Protein AF-A0A3B8LGV5-F1 (afdb_monomer_lite)

Foldseek 3Di:
DDDDDDDDDDDDDDDDDDDDDDDDDDDDDDDDDPDDPPVVVVVVVVVVVVVVVVVVVVVVVVPPCPDPVPPPPDPLLVVLVVCVVVVVLVVSLVSLVVVCPDPPDDLLSNLVSLQSNLVSCCVVPNLVVSLVSLLVSCVSPVPDADDPPRDPVSNVSSVVSSCVVQPDPPPPPPPCPPPPPVPPPPPPPPPPLAAKDKDWDWDDDAAAQAKTKIKIFIPPDDPQKWKWKWKDWPPDDGTDIDTWDDDDRMTIDIHGDPGHNPDQDKTKMWMKMFIAHNVRHTSYIGADPVGTDIHTHDYCPPPPPPPVVVVVVVCVVVVVVVVVVVVPDDDDDDDDDDDDDDDDDDDDDDDDDDDDDDD

Secondary structure (DSSP, 8-state):
-----------------PPPP---PPPP------SSTTHHHHHHHHHHHHHHHHHHHHHHTTTS-------PPPHHHHHHHHHHHTT-HHHHHHHHHHHHT-TT--HHHHHHHHHHHHHHHHHHH-HHHHHHHHHHHHHH-TTPPPPTT--HHHHHHHHHHHHHHS-TTS-------S--TTSS-PPPP-----PPEEEEEE-S-B-TTSEEEEEEEEES--TT-EEEEEEEETT-SPPEEEEEEEETTEEEEEEE-SS-TT--S-EEEEEEEEEE-TT--EEEEES-SSS-EEEEEPP----TTSSHHHHHHHHHHHHHHHHHHHTS-PPPP-----------PPPP-----------

pLDDT: mean 73.29, std 21.29, range [32.28, 98.44]

Structure (mmCIF, N/CA/C/O backbone):
data_AF-A0A3B8LGV5-F1
#
_entry.id   AF-A0A3B8LGV5-F1
#
loop_
_atom_site.group_PDB
_atom_site.id
_atom_site.type_symbol
_atom_site.label_atom_id
_atom_site.label_alt_id
_atom_site.label_comp_id
_atom_site.label_asym_id
_atom_site.label_entity_id
_atom_site.label_seq_id
_atom_site.pdbx_PDB_ins_code
_atom_site.Cartn_x
_atom_site.Cartn_y
_atom_site.Cartn_z
_atom_site.occupancy
_atom_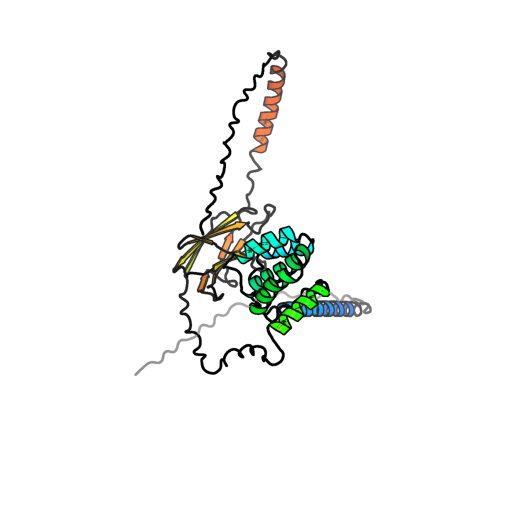site.B_iso_or_equiv
_atom_site.auth_seq_id
_atom_site.auth_comp_id
_atom_site.auth_asym_id
_atom_site.auth_atom_id
_atom_site.pdbx_PDB_model_num
ATOM 1 N N . MET A 1 1 ? -19.356 -58.094 57.962 1.00 39.78 1 MET A N 1
ATOM 2 C CA . MET A 1 1 ? -18.813 -56.738 58.209 1.00 39.78 1 MET A CA 1
ATOM 3 C C . MET A 1 1 ? -19.212 -55.892 57.003 1.00 39.78 1 MET A C 1
ATOM 5 O O . MET A 1 1 ? -18.680 -56.146 55.939 1.00 39.78 1 MET A O 1
ATOM 9 N N . GLY A 1 2 ? -20.369 -55.218 57.007 1.00 40.00 2 GLY A N 1
ATOM 10 C CA . GLY A 1 2 ? -20.599 -53.863 57.555 1.00 40.00 2 GLY A CA 1
ATOM 11 C C . GLY A 1 2 ? -20.331 -52.840 56.430 1.00 40.00 2 GLY A C 1
ATOM 12 O O . GLY A 1 2 ? -19.255 -52.891 55.861 1.00 40.00 2 GLY A O 1
ATOM 13 N N . HIS A 1 3 ? -21.203 -51.938 55.977 1.00 35.56 3 HIS A N 1
ATOM 14 C CA . HIS A 1 3 ? -22.395 -51.312 56.541 1.00 35.56 3 HIS A CA 1
ATOM 15 C C . HIS A 1 3 ? -23.288 -50.781 55.400 1.00 35.56 3 HIS A C 1
ATOM 17 O O . HIS A 1 3 ? -22.794 -50.150 54.467 1.00 35.56 3 HIS A O 1
ATOM 23 N N . ASP A 1 4 ? -24.599 -50.975 55.539 1.00 43.50 4 ASP A N 1
ATOM 24 C CA . ASP A 1 4 ? -25.654 -50.261 54.816 1.00 43.50 4 ASP A CA 1
ATOM 25 C C . ASP A 1 4 ? -25.731 -48.786 55.250 1.00 43.50 4 ASP A C 1
ATOM 27 O O . ASP A 1 4 ? -25.704 -48.477 56.443 1.00 43.50 4 ASP A O 1
ATOM 31 N N . GLY A 1 5 ? -25.906 -47.881 54.282 1.00 44.31 5 GLY A N 1
ATOM 32 C CA . GLY A 1 5 ? -26.062 -46.436 54.487 1.00 44.31 5 GLY A CA 1
ATOM 33 C C . GLY A 1 5 ? -27.262 -45.877 53.724 1.00 44.31 5 GLY A C 1
ATOM 34 O O . GLY A 1 5 ? -27.121 -45.212 52.704 1.00 44.31 5 GLY A O 1
ATOM 35 N N . ARG A 1 6 ? -28.458 -46.183 54.228 1.00 43.12 6 ARG A N 1
ATOM 36 C CA . ARG A 1 6 ? -29.780 -45.771 53.734 1.00 43.12 6 ARG A CA 1
ATOM 37 C C . ARG A 1 6 ? -30.136 -44.386 54.298 1.00 43.12 6 ARG A C 1
ATOM 39 O O . ARG A 1 6 ? -30.381 -44.280 55.497 1.00 43.12 6 ARG A O 1
ATOM 46 N N . THR A 1 7 ? -30.240 -43.340 53.474 1.00 55.12 7 THR A N 1
ATOM 47 C CA . THR A 1 7 ? -30.806 -42.041 53.895 1.00 55.12 7 THR A CA 1
ATOM 48 C C . THR A 1 7 ? -32.186 -41.800 53.283 1.00 55.12 7 THR A C 1
ATOM 50 O O . THR A 1 7 ? -32.451 -42.030 52.105 1.00 55.12 7 THR A O 1
ATOM 53 N N . LYS A 1 8 ? -33.104 -41.421 54.175 1.00 45.78 8 LYS A N 1
ATOM 54 C CA . LYS A 1 8 ? -34.542 -41.244 53.980 1.00 45.78 8 LYS A CA 1
ATOM 55 C C . LYS A 1 8 ? -34.870 -39.834 53.467 1.00 45.78 8 LYS A C 1
ATOM 57 O O . LYS A 1 8 ? -34.231 -38.869 53.859 1.00 45.78 8 LYS A O 1
ATOM 62 N N . LYS A 1 9 ? -35.939 -39.785 52.664 1.00 45.66 9 LYS A N 1
ATOM 63 C CA . LYS A 1 9 ? -37.057 -38.817 52.615 1.00 45.66 9 LYS A CA 1
ATOM 64 C C . LYS A 1 9 ? -36.822 -37.391 53.143 1.00 45.66 9 LYS A C 1
ATOM 66 O O . LYS A 1 9 ? -36.638 -37.211 54.337 1.00 45.66 9 LYS A O 1
ATOM 71 N N . SER A 1 10 ? -37.122 -36.414 52.284 1.00 44.72 10 SER A N 1
ATOM 72 C CA . SER A 1 10 ? -37.932 -35.238 52.636 1.00 44.72 10 SER A CA 1
ATOM 73 C C . SER A 1 10 ? -38.660 -34.735 51.389 1.00 44.72 10 SER A C 1
ATOM 75 O O . SER A 1 10 ? -38.071 -34.102 50.519 1.00 44.72 10 SER A O 1
ATOM 77 N N . ALA A 1 11 ? -39.946 -35.073 51.292 1.00 44.19 11 ALA A N 1
ATOM 78 C CA . ALA A 1 11 ? -40.886 -34.450 50.372 1.00 44.19 11 ALA A CA 1
ATOM 79 C C . ALA A 1 11 ? -41.468 -33.223 51.085 1.00 44.19 11 ALA A C 1
ATOM 81 O O . ALA A 1 11 ? -42.165 -33.370 52.087 1.00 44.19 11 ALA A O 1
ATOM 82 N N . MET A 1 12 ? -41.150 -32.024 50.598 1.00 46.59 12 MET A N 1
ATOM 83 C CA . MET A 1 12 ? -41.806 -30.791 51.027 1.00 46.59 12 MET A CA 1
ATOM 84 C C . MET A 1 12 ? -42.988 -30.508 50.102 1.00 46.59 12 MET A C 1
ATOM 86 O O . MET A 1 12 ? -42.826 -30.265 48.908 1.00 46.59 12 MET A O 1
ATOM 90 N N . LEU A 1 13 ? -44.176 -30.573 50.697 1.00 47.28 13 LEU A N 1
ATOM 91 C CA . LEU A 1 13 ? -45.427 -30.029 50.184 1.00 47.28 13 LEU A CA 1
ATOM 92 C C . LEU A 1 13 ? -45.349 -28.496 50.185 1.00 47.28 13 LEU A C 1
ATOM 94 O O . LEU A 1 13 ? -44.905 -27.900 51.164 1.00 47.28 13 LEU A O 1
ATOM 98 N N . ALA A 1 14 ? -45.822 -27.869 49.109 1.00 45.25 14 ALA A N 1
ATOM 99 C CA . ALA A 1 14 ? -46.067 -26.432 49.030 1.00 45.25 14 ALA A CA 1
ATOM 100 C C . ALA A 1 14 ? -47.427 -26.172 48.341 1.00 45.25 14 ALA A C 1
ATOM 102 O O . ALA A 1 14 ? -47.905 -27.029 47.595 1.00 45.25 14 ALA A O 1
ATOM 103 N N . PRO A 1 15 ? -48.087 -25.043 48.654 1.00 48.44 15 PRO A N 1
ATOM 104 C CA . PRO A 1 15 ? -49.537 -24.974 48.816 1.00 48.44 15 PRO A CA 1
ATOM 105 C C . PRO A 1 15 ? -50.322 -24.697 47.529 1.00 48.44 15 PRO A C 1
ATOM 107 O O . PRO A 1 15 ? -49.873 -24.002 46.620 1.00 48.44 15 PRO A O 1
ATOM 110 N N . CYS A 1 16 ? -51.549 -25.217 47.515 1.00 39.28 16 CYS A N 1
ATOM 111 C CA . CYS A 1 16 ? -52.566 -24.977 46.500 1.00 39.28 16 CYS A CA 1
ATOM 112 C C . CYS A 1 16 ? -53.026 -23.510 46.530 1.00 39.28 16 CYS A C 1
ATOM 114 O O . CYS A 1 16 ? -53.599 -23.050 47.516 1.00 39.28 16 CYS A O 1
ATOM 116 N N . LEU A 1 17 ? -52.798 -22.788 45.432 1.00 45.22 17 LEU A N 1
ATOM 117 C CA . LEU A 1 17 ? -53.376 -21.472 45.170 1.00 45.22 17 LEU A CA 1
ATOM 118 C C . LEU A 1 17 ? -54.798 -21.649 44.619 1.00 45.22 17 LEU A C 1
ATOM 120 O O . LEU A 1 17 ? -54.995 -22.068 43.479 1.00 45.22 17 LEU A O 1
ATOM 124 N N . VAL A 1 18 ? -55.783 -21.331 45.457 1.00 49.50 18 VAL A N 1
ATOM 125 C CA . VAL A 1 18 ? -57.199 -21.214 45.094 1.00 49.50 18 VAL A CA 1
ATOM 126 C C . VAL A 1 18 ? -57.366 -19.987 44.195 1.00 49.50 18 VAL A C 1
ATOM 128 O O . VAL A 1 18 ? -57.053 -18.867 44.592 1.00 49.50 18 VAL A O 1
ATOM 131 N N . THR A 1 19 ? -57.840 -20.200 42.969 1.00 53.81 19 THR A N 1
ATOM 132 C CA . THR A 1 19 ? -58.199 -19.142 42.016 1.00 53.81 19 THR A CA 1
ATOM 133 C C . THR A 1 19 ? -59.714 -18.903 42.059 1.00 53.81 19 THR A C 1
ATOM 135 O O . THR A 1 19 ? -60.471 -19.874 42.109 1.00 53.81 19 THR A O 1
ATOM 138 N N . PRO A 1 20 ? -60.185 -17.642 42.062 1.00 55.38 20 PRO A N 1
ATOM 139 C CA . PRO A 1 20 ? -61.613 -17.335 42.101 1.00 55.38 20 PRO A CA 1
ATOM 140 C C . PRO A 1 20 ? -62.310 -17.608 40.752 1.00 55.38 20 PRO A C 1
ATOM 142 O O . PRO A 1 20 ? -61.663 -17.591 39.700 1.00 55.38 20 PRO A O 1
ATOM 145 N N . PRO A 1 21 ? -63.635 -17.848 40.765 1.00 48.09 21 PRO A N 1
ATOM 146 C CA . PRO A 1 21 ? -64.399 -18.215 39.580 1.00 48.09 21 PRO A CA 1
ATOM 147 C C . PRO A 1 21 ? -64.555 -17.040 38.607 1.00 48.09 21 PRO A C 1
ATOM 149 O O . PRO A 1 21 ? -64.943 -15.933 38.972 1.00 48.09 21 PRO A O 1
ATOM 152 N N . ILE A 1 22 ? -64.281 -17.320 37.334 1.00 54.78 22 ILE A N 1
ATOM 153 C CA . ILE A 1 22 ? -64.440 -16.398 36.208 1.00 54.78 22 ILE A CA 1
ATOM 154 C C . ILE A 1 22 ? -65.926 -16.337 35.827 1.00 54.78 22 ILE A C 1
ATOM 156 O O . ILE A 1 22 ? -66.487 -17.316 35.330 1.00 54.78 22 ILE A O 1
ATOM 160 N N . GLN A 1 23 ? -66.559 -15.180 36.035 1.00 49.72 23 GLN A N 1
ATOM 161 C CA . GLN A 1 23 ? -67.892 -14.871 35.509 1.00 49.72 23 GLN A CA 1
ATOM 162 C C . GLN A 1 23 ? -67.854 -14.808 33.974 1.00 49.72 23 GLN A C 1
ATOM 164 O O . GLN A 1 23 ? -67.126 -14.009 33.385 1.00 49.72 23 GLN A O 1
ATOM 169 N N . ARG A 1 24 ? -68.653 -15.658 33.318 1.00 44.44 24 ARG A N 1
ATOM 170 C CA . ARG A 1 24 ? -68.881 -15.628 31.866 1.00 44.44 24 ARG A CA 1
ATOM 171 C C . ARG A 1 24 ? -70.009 -14.644 31.553 1.00 44.44 24 ARG A C 1
ATOM 173 O O . ARG A 1 24 ? -71.154 -14.895 31.914 1.00 44.44 24 ARG A O 1
ATOM 180 N N . GLY A 1 25 ? -69.677 -13.545 30.879 1.00 59.84 25 GLY A N 1
ATOM 181 C CA . GLY A 1 25 ? -70.656 -12.649 30.258 1.00 59.84 25 GLY A CA 1
ATOM 182 C C . GLY A 1 25 ? -71.250 -13.235 28.963 1.00 59.84 25 GLY A C 1
ATOM 183 O O . GLY A 1 25 ? -70.672 -14.165 28.392 1.00 59.84 25 GLY A O 1
ATOM 184 N N . PRO A 1 26 ? -72.404 -12.718 28.503 1.00 58.84 26 PRO A N 1
ATOM 185 C CA . PRO A 1 26 ? -73.151 -13.259 27.368 1.00 58.84 26 PRO A CA 1
ATOM 186 C C . PRO A 1 26 ? -72.455 -13.014 26.013 1.00 58.84 26 PRO A C 1
ATOM 188 O O . PRO A 1 26 ? -71.644 -12.094 25.878 1.00 58.84 26 PRO A O 1
ATOM 191 N N . PRO A 1 27 ? -72.762 -13.833 24.989 1.00 48.34 27 PRO A N 1
ATOM 192 C CA . PRO A 1 27 ? -72.047 -13.826 23.719 1.00 48.34 27 PRO A CA 1
ATOM 193 C C . PRO A 1 27 ? -72.414 -12.614 22.852 1.00 48.34 27 PRO A C 1
ATOM 195 O O . PRO A 1 27 ? -73.545 -12.478 22.386 1.00 48.34 27 PRO A O 1
ATOM 198 N N . HIS A 1 28 ? -71.425 -11.773 22.550 1.00 46.38 28 HIS A N 1
ATOM 199 C CA . HIS A 1 28 ? -71.528 -10.796 21.471 1.00 46.38 28 HIS A CA 1
ATOM 200 C C . HIS A 1 28 ? -71.340 -11.486 20.112 1.00 46.38 28 HIS A C 1
ATOM 202 O O . HIS A 1 28 ? -70.277 -12.030 19.810 1.00 46.38 28 HIS A O 1
ATOM 208 N N . LYS A 1 29 ? -72.378 -11.432 19.267 1.00 45.84 29 LYS A N 1
ATOM 209 C CA . LYS A 1 29 ? -72.290 -11.741 17.833 1.00 45.84 29 LYS A CA 1
ATOM 210 C C . LYS A 1 29 ? -71.397 -10.700 17.154 1.00 45.84 29 LYS A C 1
ATOM 212 O O . LYS A 1 29 ? -71.821 -9.567 16.943 1.00 45.84 29 LYS A O 1
ATOM 217 N N . VAL A 1 30 ? -70.180 -11.095 16.789 1.00 49.12 30 VAL A N 1
ATOM 218 C CA . VAL A 1 30 ? -69.295 -10.303 15.926 1.00 49.12 30 VAL A CA 1
ATOM 219 C C . VAL A 1 30 ? -69.464 -10.797 14.492 1.00 49.12 30 VAL A C 1
ATOM 221 O O . VAL A 1 30 ? -69.096 -11.920 14.156 1.00 49.12 30 VAL A O 1
ATOM 224 N N . ASN A 1 31 ? -70.057 -9.951 13.655 1.00 49.44 31 ASN A N 1
ATOM 225 C CA . ASN A 1 31 ? -70.171 -10.157 12.217 1.00 49.44 31 ASN A CA 1
ATOM 226 C C . ASN A 1 31 ? -68.830 -9.772 11.567 1.00 49.44 31 ASN A C 1
ATOM 228 O O . ASN A 1 31 ? -68.505 -8.589 11.477 1.00 49.44 31 ASN A O 1
ATOM 232 N N . ILE A 1 32 ? -68.018 -10.761 11.184 1.00 47.78 32 ILE A N 1
ATOM 233 C CA . ILE A 1 32 ? -66.697 -10.542 10.577 1.00 47.78 32 ILE A CA 1
ATOM 234 C C . ILE A 1 32 ? -66.832 -10.657 9.058 1.00 47.78 32 ILE A C 1
ATOM 236 O O . ILE A 1 32 ? -66.951 -11.753 8.511 1.00 47.78 32 ILE A O 1
ATOM 240 N N . GLN A 1 33 ? -66.774 -9.515 8.369 1.00 47.22 33 GLN A N 1
ATOM 241 C CA . GLN A 1 33 ? -66.571 -9.475 6.924 1.00 47.22 33 GLN A CA 1
ATOM 242 C C . GLN A 1 33 ? -65.156 -9.960 6.584 1.00 47.22 33 GLN A C 1
ATOM 244 O O . GLN A 1 33 ? -64.149 -9.327 6.893 1.00 47.22 33 GLN A O 1
ATOM 249 N N . HIS A 1 34 ? -65.096 -11.120 5.941 1.00 46.84 34 HIS A N 1
ATOM 250 C CA . HIS A 1 34 ? -63.881 -11.872 5.658 1.00 46.84 34 HIS A CA 1
ATOM 251 C C . HIS A 1 34 ? -63.500 -11.720 4.175 1.00 46.84 34 HIS A C 1
ATOM 253 O O . HIS A 1 34 ? -63.622 -12.678 3.416 1.00 46.84 34 HIS A O 1
ATOM 259 N N . LYS A 1 35 ? -63.093 -10.527 3.709 1.00 47.22 35 LYS A N 1
ATOM 260 C CA . LYS A 1 35 ? -62.635 -10.374 2.305 1.00 47.22 35 LYS A CA 1
ATOM 261 C C . LYS A 1 35 ? -61.303 -9.649 2.072 1.00 47.22 35 LYS A C 1
ATOM 263 O O . LYS A 1 35 ? -60.667 -9.938 1.063 1.00 47.22 35 LYS A O 1
ATOM 268 N N . ASP A 1 36 ? -60.761 -8.902 3.035 1.00 48.97 36 ASP A N 1
ATOM 269 C CA . ASP A 1 36 ? -59.578 -8.063 2.741 1.00 48.97 36 ASP A CA 1
ATOM 270 C C . ASP A 1 36 ? -58.235 -8.576 3.296 1.00 48.97 36 ASP A C 1
ATOM 272 O O . ASP A 1 36 ? -57.175 -8.013 3.018 1.00 48.97 36 ASP A O 1
ATOM 276 N N . LEU A 1 37 ? -58.217 -9.694 4.033 1.00 48.62 37 LEU A N 1
ATOM 277 C CA . LEU A 1 37 ? -57.009 -10.135 4.752 1.00 48.62 37 LEU A CA 1
ATOM 278 C C . LEU A 1 37 ? -56.024 -11.003 3.939 1.00 48.62 37 LEU A C 1
ATOM 280 O O . LEU A 1 37 ? -54.917 -11.282 4.407 1.00 48.62 37 LEU A O 1
ATOM 284 N N . LEU A 1 38 ? -56.393 -11.441 2.731 1.00 49.50 38 LEU A N 1
ATOM 285 C CA . LEU A 1 38 ? -55.554 -12.337 1.916 1.00 49.50 38 LEU A CA 1
ATOM 286 C C . LEU A 1 38 ? -54.664 -11.601 0.900 1.00 49.50 38 LEU A C 1
ATOM 288 O O . LEU A 1 38 ? -53.623 -12.133 0.515 1.00 49.50 38 LEU A O 1
ATOM 292 N N . HIS A 1 39 ? -54.977 -10.351 0.547 1.00 48.56 39 HIS A N 1
ATOM 293 C CA . HIS A 1 39 ? -54.168 -9.576 -0.405 1.00 48.56 39 HIS A CA 1
ATOM 294 C C . HIS A 1 39 ? -52.939 -8.904 0.239 1.00 48.56 39 HIS A C 1
ATOM 296 O O . HIS A 1 39 ? -51.901 -8.764 -0.408 1.00 48.56 39 HIS A O 1
ATOM 302 N N . GLY A 1 40 ? -52.981 -8.575 1.536 1.00 44.94 40 GLY A N 1
ATOM 303 C CA . GLY A 1 40 ? -51.845 -7.948 2.232 1.00 44.94 40 GLY A CA 1
ATOM 304 C C . GLY A 1 40 ? -50.658 -8.887 2.496 1.00 44.94 40 GLY A C 1
ATOM 305 O O . GLY A 1 40 ? -49.503 -8.454 2.523 1.00 44.94 40 GLY A O 1
ATOM 306 N N . ARG A 1 41 ? -50.909 -10.196 2.646 1.00 48.03 41 ARG A N 1
ATOM 307 C CA . ARG A 1 41 ? -49.857 -11.180 2.965 1.00 48.03 41 ARG A CA 1
ATOM 308 C C . ARG A 1 41 ? -48.994 -11.566 1.760 1.00 48.03 41 ARG A C 1
ATOM 310 O O . ARG A 1 41 ? -47.814 -11.862 1.938 1.00 48.03 41 ARG A O 1
ATOM 317 N N . PHE A 1 42 ? -49.523 -11.471 0.540 1.00 48.12 42 PHE A N 1
ATOM 318 C CA . PHE A 1 42 ? -48.754 -11.757 -0.678 1.00 48.12 42 PHE A CA 1
ATOM 319 C C . PHE A 1 42 ? -47.744 -10.651 -1.037 1.00 48.12 42 PHE A C 1
ATOM 321 O O . PHE A 1 42 ? -46.674 -10.937 -1.580 1.00 48.12 42 PHE A O 1
ATOM 328 N N . VAL A 1 43 ? -48.018 -9.393 -0.671 1.00 53.53 43 VAL A N 1
ATOM 329 C CA . VAL A 1 43 ? -47.116 -8.256 -0.946 1.00 53.53 43 VAL A CA 1
ATOM 330 C C . VAL A 1 43 ? -45.919 -8.221 0.022 1.00 53.53 43 VAL A C 1
ATOM 332 O O . VAL A 1 43 ? -44.798 -7.895 -0.383 1.00 53.53 43 VAL A O 1
ATOM 335 N N . MET A 1 44 ? -46.093 -8.648 1.280 1.00 50.62 44 MET A N 1
ATOM 336 C CA . MET A 1 44 ? -44.981 -8.733 2.246 1.00 50.62 44 MET A CA 1
ATOM 337 C C . MET A 1 44 ? -43.979 -9.861 1.949 1.00 50.62 44 MET A C 1
ATOM 339 O O . MET A 1 44 ? -42.797 -9.744 2.286 1.00 50.62 44 MET A O 1
ATOM 343 N N . MET A 1 45 ? -44.407 -10.945 1.294 1.00 51.22 45 MET A N 1
ATOM 344 C CA . MET A 1 45 ? -43.518 -12.079 1.015 1.00 51.22 45 MET A CA 1
ATOM 345 C C . MET A 1 45 ? -42.583 -11.804 -0.178 1.00 51.22 45 MET A C 1
ATOM 347 O O . MET A 1 45 ? -41.403 -12.156 -0.137 1.00 51.22 45 MET A O 1
ATOM 351 N N . ARG A 1 46 ? -43.061 -11.074 -1.199 1.00 51.66 46 ARG A N 1
ATOM 352 C CA . ARG A 1 46 ? -42.254 -10.681 -2.373 1.00 51.66 46 ARG A CA 1
ATOM 353 C C . ARG A 1 46 ? -41.160 -9.656 -2.049 1.00 51.66 46 ARG A C 1
ATOM 355 O O . ARG A 1 46 ? -40.068 -9.728 -2.608 1.00 51.66 46 ARG A O 1
ATOM 362 N N . THR A 1 47 ? -41.401 -8.750 -1.102 1.00 55.41 47 THR A N 1
ATOM 363 C CA . THR A 1 47 ? -40.397 -7.753 -0.682 1.00 55.41 47 THR A CA 1
ATOM 364 C C . THR A 1 47 ? -39.300 -8.344 0.211 1.00 55.41 47 THR A C 1
ATOM 366 O O . THR A 1 47 ? -38.153 -7.894 0.148 1.00 55.41 47 THR A O 1
ATOM 369 N N . SER A 1 48 ? -39.597 -9.394 0.985 1.00 57.75 48 SER A N 1
ATOM 370 C CA . SER A 1 48 ? -38.590 -10.093 1.802 1.00 57.75 48 SER A CA 1
ATOM 371 C C . SER A 1 48 ? -37.637 -10.958 0.969 1.00 57.75 48 SER A C 1
ATOM 373 O O . SER A 1 48 ? -36.439 -10.990 1.252 1.00 57.75 48 SER A O 1
ATOM 375 N N . LEU A 1 49 ? -38.128 -11.590 -0.102 1.00 57.72 49 LEU A N 1
ATOM 376 C CA . LEU A 1 49 ? -37.302 -12.407 -1.000 1.00 57.72 49 LEU A CA 1
ATOM 377 C C . LEU A 1 49 ? -36.340 -11.551 -1.846 1.00 57.72 49 LEU A C 1
ATOM 379 O O . LEU A 1 49 ? -35.164 -11.890 -1.975 1.00 57.72 49 LEU A O 1
ATOM 383 N N . ALA A 1 50 ? -36.787 -10.377 -2.312 1.00 57.94 50 ALA A N 1
ATOM 384 C CA . ALA A 1 50 ? -35.923 -9.417 -3.007 1.00 57.94 50 ALA A CA 1
ATOM 385 C C . ALA A 1 50 ? -34.785 -8.879 -2.110 1.00 57.94 50 ALA A C 1
ATOM 387 O O . ALA A 1 50 ? -33.655 -8.704 -2.569 1.00 57.94 50 ALA A O 1
ATOM 388 N N . ARG A 1 51 ? -35.044 -8.676 -0.808 1.00 57.22 51 ARG A N 1
ATOM 389 C CA . ARG A 1 51 ? -34.020 -8.243 0.162 1.00 57.22 51 ARG A CA 1
ATOM 390 C C . ARG A 1 51 ? -33.006 -9.344 0.495 1.00 57.22 51 ARG A C 1
ATOM 392 O O . ARG A 1 51 ? -31.828 -9.040 0.666 1.00 57.22 51 ARG A O 1
ATOM 399 N N . LEU A 1 52 ? -33.425 -10.611 0.524 1.00 59.28 52 LEU A N 1
ATOM 400 C CA . LEU A 1 52 ? -32.524 -11.754 0.725 1.00 59.28 52 LEU A CA 1
ATOM 401 C C . LEU A 1 52 ? -31.581 -11.974 -0.472 1.00 59.28 52 LEU A C 1
ATOM 403 O O . LEU A 1 52 ? -30.391 -12.217 -0.265 1.00 59.28 52 LEU A O 1
ATOM 407 N N . CYS A 1 53 ? -32.060 -11.785 -1.708 1.00 56.06 53 CYS A N 1
ATOM 408 C CA . CYS A 1 53 ? -31.207 -11.842 -2.902 1.00 56.06 53 CYS A CA 1
ATOM 409 C C . CYS A 1 53 ? -30.195 -10.682 -2.981 1.00 56.06 53 CYS A C 1
ATOM 411 O O . CYS A 1 53 ? -29.039 -10.922 -3.337 1.00 56.06 53 CYS A O 1
ATOM 413 N N . LEU A 1 54 ? -30.565 -9.453 -2.587 1.00 54.25 54 LEU A N 1
ATOM 414 C CA . LEU A 1 54 ? -29.607 -8.335 -2.537 1.00 54.25 54 LEU A CA 1
ATOM 415 C C . LEU A 1 54 ? -28.524 -8.521 -1.458 1.00 54.25 54 LEU A C 1
ATOM 417 O O . LEU A 1 54 ? -27.375 -8.133 -1.673 1.00 54.25 54 LEU A O 1
ATOM 421 N N . CYS A 1 55 ? -28.843 -9.151 -0.323 1.00 56.47 55 CYS A N 1
ATOM 422 C CA . CYS A 1 55 ? -27.836 -9.468 0.696 1.00 56.47 55 CYS A CA 1
ATOM 423 C C . CYS A 1 55 ? -26.899 -10.615 0.274 1.00 56.47 55 CYS A C 1
ATOM 425 O O . CYS A 1 55 ? -25.709 -10.566 0.590 1.00 56.47 55 CYS A O 1
ATOM 427 N N . GLY A 1 56 ? -27.393 -11.607 -0.476 1.00 53.72 56 GLY A N 1
ATOM 428 C CA . GLY A 1 56 ? -26.580 -12.725 -0.974 1.00 53.72 56 GLY A CA 1
ATOM 429 C C . GLY A 1 56 ? -25.489 -12.296 -1.965 1.00 53.72 56 GLY A C 1
ATOM 430 O O . GLY A 1 56 ? -24.338 -12.718 -1.841 1.00 53.72 56 GLY A O 1
ATOM 431 N N . LEU A 1 57 ? -25.812 -11.385 -2.890 1.00 54.00 57 LEU A N 1
ATOM 432 C CA . LEU A 1 57 ? -24.846 -10.834 -3.855 1.00 54.00 57 LEU A CA 1
ATOM 433 C C . LEU A 1 57 ? -23.784 -9.935 -3.193 1.00 54.00 57 LEU A C 1
ATOM 435 O O . LEU A 1 57 ? -22.638 -9.897 -3.643 1.00 54.00 57 LEU A O 1
ATOM 439 N N . GLY A 1 58 ? -24.117 -9.273 -2.079 1.00 54.28 58 GLY A N 1
ATOM 440 C CA . GLY A 1 58 ? -23.160 -8.487 -1.293 1.00 54.28 58 GLY A CA 1
ATOM 441 C C . GLY A 1 58 ? -22.124 -9.336 -0.544 1.00 54.28 58 GLY A C 1
ATOM 442 O O . GLY A 1 58 ? -20.985 -8.905 -0.375 1.00 54.28 58 GLY A O 1
ATOM 443 N N . CYS A 1 59 ? -22.476 -10.558 -0.131 1.00 52.97 59 CYS A N 1
ATOM 444 C CA . CYS A 1 59 ? -21.560 -11.436 0.603 1.00 52.97 59 CYS A CA 1
ATOM 445 C C . CYS A 1 59 ? -20.570 -12.189 -0.300 1.00 52.97 59 CYS A C 1
ATOM 447 O O . CYS A 1 59 ? -19.467 -12.495 0.154 1.00 52.97 59 CYS A O 1
ATOM 449 N N . LEU A 1 60 ? -20.899 -12.437 -1.575 1.00 49.19 60 LEU A N 1
ATOM 450 C CA . LEU A 1 60 ? -19.979 -13.122 -2.494 1.00 49.19 60 LEU A CA 1
ATOM 451 C C . LEU A 1 60 ? -18.776 -12.253 -2.917 1.00 49.19 60 LEU A C 1
ATOM 453 O O . LEU A 1 60 ? -17.706 -12.788 -3.205 1.00 49.19 60 LEU A O 1
ATOM 457 N N . SER A 1 61 ? -18.898 -10.921 -2.892 1.00 54.38 61 SER A N 1
ATOM 458 C CA . SER A 1 61 ? -17.785 -10.011 -3.225 1.00 54.38 61 SER A CA 1
ATOM 459 C C . SER A 1 61 ? -16.700 -9.939 -2.136 1.00 54.38 61 SER A C 1
ATOM 461 O O . SER A 1 61 ? -15.551 -9.597 -2.424 1.00 54.38 61 SER A O 1
ATOM 463 N N . LEU A 1 62 ? -17.025 -10.332 -0.898 1.00 53.72 62 LEU A N 1
ATOM 464 C CA . LEU A 1 62 ? -16.095 -10.334 0.238 1.00 53.72 62 LEU A CA 1
ATOM 465 C C . LEU A 1 62 ? -15.144 -11.541 0.256 1.00 53.72 62 LEU A C 1
ATOM 467 O O . LEU A 1 62 ? -14.076 -11.452 0.858 1.00 53.72 62 LEU A O 1
ATOM 471 N N . PHE A 1 63 ? -15.482 -12.642 -0.421 1.00 49.91 63 PHE A N 1
ATOM 472 C CA . PHE A 1 63 ? -14.667 -13.866 -0.405 1.00 49.91 63 PHE A CA 1
ATOM 473 C C . PHE A 1 63 ? -13.662 -13.986 -1.561 1.00 49.91 63 PHE A C 1
ATOM 475 O O . PHE A 1 63 ? -12.755 -14.811 -1.484 1.00 49.91 63 PHE A O 1
ATOM 482 N N . LEU A 1 64 ? -13.743 -13.134 -2.590 1.00 49.00 64 LEU A N 1
ATOM 483 C CA . LEU A 1 64 ? -12.781 -13.134 -3.706 1.00 49.00 64 LEU A CA 1
ATOM 484 C C . LEU A 1 64 ? -11.555 -12.231 -3.492 1.00 49.00 64 LEU A C 1
ATOM 486 O O . LEU A 1 64 ? -10.642 -12.236 -4.314 1.00 49.00 64 LEU A O 1
ATOM 490 N N . HIS A 1 65 ? -11.459 -11.514 -2.370 1.00 46.91 65 HIS A N 1
ATOM 491 C CA . HIS A 1 65 ? -10.227 -10.816 -1.983 1.00 46.91 65 HIS A CA 1
ATOM 492 C C . HIS A 1 65 ? -9.248 -11.781 -1.293 1.00 46.91 65 HIS A C 1
ATOM 494 O O . HIS A 1 65 ? -8.834 -11.577 -0.151 1.00 46.91 65 HIS A O 1
ATOM 500 N N . VAL A 1 66 ? -8.860 -12.850 -1.997 1.00 51.09 66 VAL A N 1
ATOM 501 C CA . VAL A 1 66 ? -7.654 -13.609 -1.648 1.00 51.09 66 VAL A CA 1
ATOM 502 C C . VAL A 1 66 ? -6.498 -12.623 -1.745 1.00 51.09 66 VAL A C 1
ATOM 504 O O . VAL A 1 66 ? -6.162 -12.141 -2.825 1.00 51.09 66 VAL A O 1
ATOM 507 N N . GLY A 1 67 ? -5.968 -12.259 -0.580 1.00 43.94 67 GLY A N 1
ATOM 508 C CA . GLY A 1 67 ? -4.981 -11.210 -0.404 1.00 43.94 67 GLY A CA 1
ATOM 509 C C . GLY A 1 67 ? -3.720 -11.466 -1.214 1.00 43.94 67 GLY A C 1
ATOM 510 O O . GLY A 1 67 ? -2.758 -12.053 -0.723 1.00 43.94 67 GLY A O 1
ATOM 511 N N . VAL A 1 68 ? -3.684 -10.923 -2.429 1.00 45.84 68 VAL A N 1
ATOM 512 C CA . VAL A 1 68 ? -2.443 -10.375 -2.954 1.00 45.84 68 VAL A CA 1
ATOM 513 C C . VAL A 1 68 ? -2.078 -9.288 -1.955 1.00 45.84 68 VAL A C 1
ATOM 515 O O . VAL A 1 68 ? -2.752 -8.260 -1.872 1.00 45.84 68 VAL A O 1
ATOM 518 N N . VAL A 1 69 ? -1.074 -9.558 -1.121 1.00 45.56 69 VAL A N 1
ATOM 519 C CA . VAL A 1 69 ? -0.420 -8.545 -0.293 1.00 45.56 69 VAL A CA 1
ATOM 520 C C . VAL A 1 69 ? 0.225 -7.569 -1.271 1.00 45.56 69 VAL A C 1
ATOM 522 O O . VAL A 1 69 ? 1.405 -7.657 -1.595 1.00 45.56 69 VAL A O 1
ATOM 525 N N . ASN A 1 70 ? -0.594 -6.677 -1.823 1.00 52.62 70 ASN A N 1
ATOM 526 C CA . ASN A 1 70 ? -0.156 -5.548 -2.609 1.00 52.62 70 ASN A CA 1
ATOM 527 C C . ASN A 1 70 ? 0.577 -4.664 -1.615 1.00 52.62 70 ASN A C 1
ATOM 529 O O . ASN A 1 70 ? -0.050 -3.929 -0.848 1.00 52.62 70 ASN A O 1
ATOM 533 N N . ALA A 1 71 ? 1.904 -4.804 -1.582 1.00 60.22 71 ALA A N 1
ATOM 534 C CA . ALA A 1 71 ? 2.786 -3.875 -0.902 1.00 60.22 71 ALA A CA 1
ATOM 535 C C . ALA A 1 71 ? 2.268 -2.467 -1.200 1.00 60.22 71 ALA A C 1
ATOM 537 O O . ALA A 1 71 ? 2.099 -2.115 -2.373 1.00 60.22 71 ALA A O 1
ATOM 538 N N . ALA A 1 72 ? 1.910 -1.732 -0.140 1.00 63.69 72 ALA A N 1
ATOM 539 C CA . ALA A 1 72 ? 1.182 -0.479 -0.265 1.00 63.69 72 ALA A CA 1
ATOM 540 C C . ALA A 1 72 ? 1.843 0.378 -1.359 1.00 63.69 72 ALA A C 1
ATOM 542 O O . ALA A 1 72 ? 3.066 0.562 -1.325 1.00 63.69 72 ALA A O 1
ATOM 543 N N . PRO A 1 73 ? 1.084 0.830 -2.375 1.00 70.69 73 PRO A N 1
ATOM 544 C CA . PRO A 1 73 ? 1.664 1.466 -3.546 1.00 70.69 73 PRO A CA 1
ATOM 545 C C . PRO A 1 73 ? 2.497 2.667 -3.100 1.00 70.69 73 PRO A C 1
ATOM 547 O O . PRO A 1 73 ? 1.990 3.570 -2.433 1.00 70.69 73 PRO A O 1
ATOM 550 N N . ASN A 1 74 ? 3.789 2.655 -3.442 1.00 90.06 74 ASN A N 1
ATOM 551 C CA . ASN A 1 74 ? 4.721 3.701 -3.042 1.00 90.06 74 ASN A CA 1
ATOM 552 C C . ASN A 1 74 ? 4.174 5.067 -3.501 1.00 90.06 74 ASN A C 1
ATOM 554 O O . ASN A 1 74 ? 3.995 5.300 -4.701 1.00 90.06 74 ASN A O 1
ATOM 558 N N . LYS A 1 75 ? 3.889 5.966 -2.544 1.00 94.88 75 LYS A N 1
ATOM 559 C CA . LYS A 1 75 ? 3.274 7.279 -2.811 1.00 94.88 75 LYS A CA 1
ATOM 560 C C . LYS A 1 75 ? 4.075 8.090 -3.834 1.00 94.88 75 LYS A C 1
ATOM 562 O O . LYS A 1 75 ? 3.481 8.757 -4.678 1.00 94.88 75 LYS A O 1
ATOM 567 N N . ALA A 1 76 ? 5.404 7.998 -3.796 1.00 95.56 76 ALA A N 1
ATOM 568 C CA . ALA A 1 76 ? 6.275 8.697 -4.734 1.00 95.56 76 ALA A CA 1
ATOM 569 C C . ALA A 1 76 ? 6.183 8.109 -6.150 1.00 95.56 76 ALA A C 1
ATOM 571 O O . ALA A 1 76 ? 6.110 8.867 -7.114 1.00 95.56 76 ALA A O 1
ATOM 572 N N . LEU A 1 77 ? 6.084 6.780 -6.289 1.00 96.19 77 LEU A N 1
ATOM 573 C CA . LEU A 1 77 ? 5.834 6.154 -7.592 1.00 96.19 77 LEU A CA 1
ATOM 574 C C . LEU A 1 77 ? 4.479 6.594 -8.158 1.00 96.19 77 LEU A C 1
ATOM 576 O O . LEU A 1 77 ? 4.403 6.968 -9.322 1.00 96.19 77 LEU A O 1
ATOM 580 N N . LYS A 1 78 ? 3.423 6.627 -7.333 1.00 96.31 78 LYS A N 1
ATOM 581 C CA . LYS A 1 78 ? 2.099 7.110 -7.761 1.00 96.31 78 LYS A CA 1
ATOM 582 C C . LYS A 1 78 ? 2.154 8.555 -8.278 1.00 96.31 78 LYS A C 1
ATOM 584 O O . LYS A 1 78 ? 1.546 8.853 -9.301 1.00 96.31 78 LYS A O 1
ATOM 589 N N . ARG A 1 79 ? 2.913 9.432 -7.611 1.00 97.06 79 ARG A N 1
ATOM 590 C CA . ARG A 1 79 ? 3.113 10.824 -8.044 1.00 97.06 79 ARG A CA 1
ATOM 591 C C . ARG A 1 79 ? 3.854 10.914 -9.381 1.00 97.06 79 ARG A C 1
ATOM 593 O O . ARG A 1 79 ? 3.421 11.660 -10.250 1.00 97.06 79 ARG A O 1
ATOM 600 N N . ALA A 1 80 ? 4.915 10.131 -9.568 1.00 97.38 80 ALA A N 1
ATOM 601 C CA . ALA A 1 80 ? 5.664 10.105 -10.824 1.00 97.38 80 ALA A CA 1
ATOM 602 C C . ALA A 1 80 ? 4.812 9.619 -12.011 1.00 97.38 80 ALA A C 1
ATOM 604 O O . ALA A 1 80 ? 4.910 10.178 -13.104 1.00 97.38 80 ALA A O 1
ATOM 605 N N . LEU A 1 81 ? 3.953 8.618 -11.785 1.00 96.19 81 LEU A N 1
ATOM 606 C CA . LEU A 1 81 ? 2.999 8.128 -12.786 1.00 96.19 81 LEU A CA 1
ATOM 607 C C . LEU A 1 81 ? 1.940 9.186 -13.122 1.00 96.19 81 LEU A C 1
ATOM 609 O O . LEU A 1 81 ? 1.716 9.459 -14.290 1.00 96.19 81 LEU A O 1
ATOM 613 N N . SER A 1 82 ? 1.390 9.870 -12.116 1.00 96.69 82 SER A N 1
ATOM 614 C CA . SER A 1 82 ? 0.449 10.973 -12.348 1.00 96.69 82 SER A CA 1
ATOM 615 C C . SER A 1 82 ? 1.058 12.111 -13.176 1.00 96.69 82 SER A C 1
ATOM 617 O O . SER A 1 82 ? 0.349 12.718 -13.969 1.00 96.69 82 SER A O 1
ATOM 619 N N . LEU A 1 83 ? 2.352 12.411 -13.009 1.00 97.38 83 LEU A N 1
ATOM 620 C CA . LEU A 1 83 ? 3.051 13.404 -13.837 1.00 97.38 83 LEU A CA 1
ATOM 621 C C . LEU A 1 83 ? 3.208 12.934 -15.289 1.00 97.38 83 LEU A C 1
ATOM 623 O O . LEU A 1 83 ? 3.140 13.754 -16.198 1.00 97.38 83 LEU A O 1
ATOM 627 N N . TYR A 1 84 ? 3.413 11.631 -15.507 1.00 97.12 84 TYR A N 1
ATOM 628 C CA . TYR A 1 84 ? 3.441 11.048 -16.850 1.00 97.12 84 TYR A CA 1
ATOM 629 C C . TYR A 1 84 ? 2.069 11.157 -17.525 1.00 97.12 84 TYR A C 1
ATOM 631 O O . TYR A 1 84 ? 1.994 11.589 -18.671 1.00 97.12 84 TYR A O 1
ATOM 639 N N . ASP A 1 85 ? 0.995 10.840 -16.799 1.00 95.94 85 ASP A N 1
ATOM 640 C CA . ASP A 1 85 ? -0.380 10.924 -17.311 1.00 95.94 85 ASP A CA 1
ATOM 641 C C . ASP A 1 85 ? -0.773 12.374 -17.665 1.00 95.94 85 ASP A C 1
ATOM 643 O O . ASP A 1 85 ? -1.546 12.610 -18.586 1.00 95.94 85 ASP A O 1
ATOM 647 N N . GLN A 1 86 ? -0.185 13.360 -16.977 1.00 96.94 86 GLN A N 1
ATOM 648 C CA . GLN A 1 86 ? -0.315 14.796 -17.271 1.00 96.94 86 GLN A CA 1
ATOM 649 C C . GLN A 1 86 ? 0.642 15.296 -18.369 1.00 96.94 86 GLN A C 1
ATOM 651 O O . GLN A 1 86 ? 0.779 16.505 -18.551 1.00 96.94 86 GLN A O 1
ATOM 656 N N . LEU A 1 87 ? 1.345 14.394 -19.064 1.00 96.81 87 LEU A N 1
ATOM 657 C CA . LEU A 1 87 ? 2.325 14.699 -20.115 1.00 96.81 87 LEU A CA 1
ATOM 658 C C . LEU A 1 87 ? 3.521 15.553 -19.640 1.00 96.81 87 LEU A C 1
ATOM 660 O O . LEU A 1 87 ? 4.254 16.125 -20.443 1.00 96.81 87 LEU A O 1
ATOM 664 N N . GLN A 1 88 ? 3.781 15.613 -18.328 1.00 97.81 88 GLN A N 1
ATOM 665 C CA . GLN A 1 88 ? 4.919 16.331 -17.742 1.00 97.81 88 GLN A CA 1
ATOM 666 C C . GLN A 1 88 ? 6.160 15.425 -17.685 1.00 97.81 88 GLN A C 1
ATOM 668 O O . GLN A 1 88 ? 6.649 15.064 -16.604 1.00 97.81 88 GLN A O 1
ATOM 673 N N . PHE A 1 89 ? 6.665 15.031 -18.858 1.00 98.00 89 PHE A N 1
ATOM 674 C CA . PHE A 1 89 ? 7.695 13.994 -18.992 1.00 98.00 89 PHE A CA 1
ATOM 675 C C . PHE A 1 89 ? 9.004 14.321 -18.261 1.00 98.00 89 PHE A C 1
ATOM 677 O O . PHE A 1 89 ? 9.548 13.434 -17.600 1.00 98.00 89 PHE A O 1
ATOM 684 N N . ASP A 1 90 ? 9.476 15.570 -18.291 1.00 98.44 90 ASP A N 1
ATOM 685 C CA . ASP A 1 90 ? 10.712 15.982 -17.604 1.00 98.44 90 ASP A CA 1
ATOM 686 C C . ASP A 1 90 ? 10.612 15.829 -16.085 1.00 98.44 90 ASP A C 1
ATOM 688 O O . ASP A 1 90 ? 11.477 15.235 -15.432 1.00 98.44 90 ASP A O 1
ATOM 692 N N . LYS A 1 91 ? 9.504 16.311 -15.510 1.00 98.31 91 LYS A N 1
ATOM 693 C CA . LYS A 1 91 ? 9.239 16.228 -14.068 1.00 98.31 91 LYS A CA 1
ATOM 694 C C . LYS A 1 91 ? 9.052 14.778 -13.630 1.00 98.31 91 LYS A C 1
ATOM 696 O O . LYS A 1 91 ? 9.579 14.379 -12.587 1.00 98.31 91 LYS A O 1
ATOM 701 N N . SER A 1 92 ? 8.338 13.983 -14.431 1.00 98.12 92 SER A N 1
ATOM 702 C CA . SER A 1 92 ? 8.187 12.546 -14.194 1.00 98.12 92 SER A CA 1
ATOM 703 C C . SER A 1 92 ? 9.548 11.842 -14.226 1.00 98.12 92 SER A C 1
ATOM 705 O O . SER A 1 92 ? 9.902 11.144 -13.274 1.00 98.12 92 SER A O 1
ATOM 707 N N . LEU A 1 93 ? 10.374 12.103 -15.246 1.00 98.25 93 LEU A N 1
ATOM 708 C CA . LEU A 1 93 ? 11.708 11.516 -15.386 1.00 98.25 93 LEU A CA 1
ATOM 709 C C . LEU A 1 93 ? 12.623 11.874 -14.206 1.00 98.25 93 LEU A C 1
ATOM 711 O O . LEU A 1 93 ? 13.310 10.994 -13.679 1.00 98.25 93 LEU A O 1
ATOM 715 N N . ALA A 1 94 ? 12.596 13.124 -13.738 1.00 98.19 94 ALA A N 1
ATOM 716 C CA . ALA A 1 94 ? 13.353 13.555 -12.564 1.00 98.19 94 ALA A CA 1
ATOM 717 C C . ALA A 1 94 ? 12.945 12.786 -11.290 1.00 98.19 94 ALA A C 1
ATOM 719 O O . ALA A 1 94 ? 13.813 12.330 -10.539 1.00 98.19 94 ALA A O 1
ATOM 720 N N . GLN A 1 95 ? 11.642 12.574 -11.057 1.00 97.81 95 GLN A N 1
ATOM 721 C CA . GLN A 1 95 ? 11.178 11.759 -9.925 1.00 97.81 95 GLN A CA 1
ATOM 722 C C . GLN A 1 95 ? 11.551 10.282 -10.077 1.00 97.81 95 GLN A C 1
ATOM 724 O O . GLN A 1 95 ? 11.991 9.653 -9.113 1.00 97.81 95 GLN A O 1
ATOM 729 N N . LEU A 1 96 ? 11.430 9.729 -11.283 1.00 97.88 96 LEU A N 1
ATOM 730 C CA . LEU A 1 96 ? 11.793 8.342 -11.561 1.00 97.88 96 LEU A CA 1
ATOM 731 C C . LEU A 1 96 ? 13.305 8.094 -11.418 1.00 97.88 96 LEU A C 1
ATOM 733 O O . LEU A 1 96 ? 13.708 7.006 -11.007 1.00 97.88 96 LEU A O 1
ATOM 737 N N . ASN A 1 97 ? 14.150 9.091 -11.701 1.00 97.88 97 ASN A N 1
ATOM 738 C CA . ASN A 1 97 ? 15.589 9.037 -11.425 1.00 97.88 97 ASN A CA 1
ATOM 739 C C . ASN A 1 97 ? 15.874 8.898 -9.924 1.00 97.88 97 ASN A C 1
ATOM 741 O O . ASN A 1 97 ? 16.600 7.981 -9.536 1.00 97.88 97 ASN A O 1
ATOM 745 N N . LYS A 1 98 ? 15.234 9.725 -9.087 1.00 97.44 98 LYS A N 1
ATOM 746 C CA . LYS A 1 98 ? 15.342 9.626 -7.621 1.00 97.44 98 LYS A CA 1
ATOM 747 C C . LYS A 1 98 ? 14.842 8.270 -7.113 1.00 97.44 98 LYS A C 1
ATOM 749 O O . LYS A 1 98 ? 15.503 7.622 -6.312 1.00 97.44 98 LYS A O 1
ATOM 754 N N . LEU A 1 99 ? 13.709 7.792 -7.634 1.00 96.81 99 LEU A N 1
ATOM 755 C CA . LEU A 1 99 ? 13.155 6.485 -7.263 1.00 96.81 99 LEU A CA 1
ATOM 756 C C . LEU A 1 99 ? 14.065 5.318 -7.650 1.00 96.81 99 LEU A C 1
ATOM 758 O O . LEU A 1 99 ? 14.167 4.366 -6.886 1.00 96.81 99 LEU A O 1
ATOM 762 N N . SER A 1 100 ? 14.748 5.378 -8.797 1.00 96.50 100 SER A N 1
ATOM 763 C CA . SER A 1 100 ? 15.648 4.293 -9.215 1.00 96.50 100 SER A CA 1
ATOM 764 C C . SER A 1 100 ? 16.867 4.100 -8.305 1.00 96.50 100 SER A C 1
ATOM 766 O O . SER A 1 100 ? 17.483 3.041 -8.364 1.00 96.50 100 SER A O 1
ATOM 768 N N . GLN A 1 101 ? 17.191 5.085 -7.463 1.00 96.81 101 GLN A N 1
ATOM 769 C CA . GLN A 1 101 ? 18.259 4.997 -6.463 1.00 96.81 101 GLN A CA 1
ATOM 770 C C . GLN A 1 101 ? 17.779 4.383 -5.136 1.00 96.81 101 GLN A C 1
ATOM 772 O O . GLN A 1 101 ? 18.601 4.027 -4.298 1.00 96.81 101 GLN A O 1
ATOM 777 N N . ASN A 1 102 ? 16.464 4.242 -4.929 1.00 93.00 102 ASN A N 1
ATOM 778 C CA . ASN A 1 102 ? 15.915 3.729 -3.679 1.00 93.00 102 ASN A CA 1
ATOM 779 C C . ASN A 1 102 ? 15.980 2.187 -3.626 1.00 93.00 102 ASN A C 1
ATOM 781 O O . ASN A 1 102 ? 15.425 1.492 -4.488 1.00 93.00 102 ASN A O 1
ATOM 785 N N . LEU A 1 103 ? 16.645 1.655 -2.596 1.00 87.62 103 LEU A N 1
ATOM 786 C CA . LEU A 1 103 ? 16.853 0.220 -2.397 1.00 87.62 103 LEU A CA 1
ATOM 787 C C . LEU A 1 103 ? 15.577 -0.518 -1.967 1.00 87.62 103 LEU A C 1
ATOM 789 O O . LEU A 1 103 ? 15.421 -1.683 -2.332 1.00 87.62 103 LEU A O 1
ATOM 793 N N . ASP A 1 104 ? 14.630 0.173 -1.327 1.00 92.25 104 ASP A N 1
ATOM 794 C CA . ASP A 1 104 ? 13.419 -0.423 -0.734 1.00 92.25 104 ASP A CA 1
ATOM 795 C C . ASP A 1 104 ? 12.334 -0.791 -1.760 1.00 92.25 104 ASP A C 1
ATOM 797 O O . ASP A 1 104 ? 11.277 -1.330 -1.421 1.00 92.25 104 ASP A O 1
ATOM 801 N N . LEU A 1 105 ? 12.555 -0.489 -3.042 1.00 93.25 105 LEU A N 1
ATOM 802 C CA . LEU A 1 105 ? 11.606 -0.836 -4.092 1.00 93.25 105 LEU A CA 1
ATOM 803 C C . LEU A 1 105 ? 11.613 -2.338 -4.367 1.00 93.25 105 LEU A C 1
ATOM 805 O O . LEU A 1 105 ? 12.637 -2.914 -4.745 1.00 93.25 105 LEU A O 1
ATOM 809 N N . SER A 1 106 ? 10.423 -2.940 -4.305 1.00 94.19 106 SER A N 1
ATOM 810 C CA . SER A 1 106 ? 10.208 -4.301 -4.803 1.00 94.19 106 SER A CA 1
ATOM 811 C C . SER A 1 106 ? 10.634 -4.423 -6.272 1.00 94.19 106 SER A C 1
ATOM 813 O O . SER A 1 106 ? 10.595 -3.456 -7.041 1.00 94.19 106 SER A O 1
ATOM 815 N N . ARG A 1 107 ? 11.008 -5.636 -6.693 1.00 93.88 107 ARG A N 1
ATOM 816 C CA . ARG A 1 107 ? 11.447 -5.915 -8.070 1.00 93.88 107 ARG A CA 1
ATOM 817 C C . ARG A 1 107 ? 10.433 -5.444 -9.121 1.00 93.88 107 ARG A C 1
ATOM 819 O O . ARG A 1 107 ? 10.833 -4.877 -10.135 1.00 93.88 107 ARG A O 1
ATOM 826 N N . GLU A 1 108 ? 9.140 -5.626 -8.861 1.00 93.88 108 GLU A N 1
ATOM 827 C CA . GLU A 1 108 ? 8.053 -5.198 -9.752 1.00 93.88 108 GLU A CA 1
ATOM 828 C C . GLU A 1 108 ? 7.929 -3.672 -9.825 1.00 93.88 108 GLU A C 1
ATOM 830 O O . GLU A 1 108 ? 7.833 -3.104 -10.914 1.00 93.88 108 GLU A O 1
ATOM 835 N N . GLN A 1 109 ? 8.005 -2.983 -8.682 1.00 95.19 109 GLN A N 1
ATOM 836 C CA . GLN A 1 109 ? 8.008 -1.518 -8.650 1.00 95.19 109 GLN A CA 1
ATOM 837 C C . GLN A 1 109 ? 9.228 -0.952 -9.378 1.00 95.19 109 GLN A C 1
ATOM 839 O O . GLN A 1 109 ? 9.098 0.008 -10.136 1.00 95.19 109 GLN A O 1
ATOM 844 N N . ARG A 1 110 ? 10.401 -1.569 -9.205 1.00 96.56 110 ARG A N 1
ATOM 845 C CA . ARG A 1 110 ? 11.627 -1.180 -9.906 1.00 96.56 110 ARG A CA 1
ATOM 846 C C . ARG A 1 110 ? 11.495 -1.386 -11.418 1.00 96.56 110 ARG A C 1
ATOM 848 O O . ARG A 1 110 ? 11.856 -0.490 -12.176 1.00 96.56 110 ARG A O 1
ATOM 855 N N . ALA A 1 111 ? 10.914 -2.505 -11.861 1.00 96.50 111 ALA A N 1
ATOM 856 C CA . ALA A 1 111 ? 10.608 -2.730 -13.275 1.00 96.50 111 ALA A CA 1
ATOM 857 C C . ALA A 1 111 ? 9.686 -1.636 -13.833 1.00 96.50 111 ALA A C 1
ATOM 859 O O . ALA A 1 111 ? 9.975 -1.066 -14.885 1.00 96.50 111 ALA A O 1
ATOM 860 N N . LYS A 1 112 ? 8.632 -1.274 -13.088 1.00 96.38 112 LYS A N 1
ATOM 861 C CA . LYS A 1 112 ? 7.706 -0.196 -13.461 1.00 96.38 112 LYS A CA 1
ATOM 862 C C . LYS A 1 112 ? 8.406 1.165 -13.548 1.00 96.38 112 LYS A C 1
ATOM 864 O O . LYS A 1 112 ? 8.155 1.904 -14.493 1.00 96.38 112 LYS A O 1
ATOM 869 N N . VAL A 1 113 ? 9.323 1.478 -12.628 1.00 97.44 113 VAL A N 1
ATOM 870 C CA . VAL A 1 113 ? 10.140 2.705 -12.694 1.00 97.44 113 VAL A CA 1
ATOM 871 C C . VAL A 1 113 ? 10.933 2.757 -14.000 1.00 97.44 113 VAL A C 1
ATOM 873 O O . VAL A 1 113 ? 10.827 3.738 -14.730 1.00 97.44 113 VAL A O 1
ATOM 876 N N . TYR A 1 114 ? 11.690 1.708 -14.337 1.00 98.00 114 TYR A N 1
ATOM 877 C CA . TYR A 1 114 ? 12.482 1.692 -15.574 1.00 98.00 114 TYR A CA 1
ATOM 878 C C . TYR A 1 114 ? 11.622 1.714 -16.840 1.00 98.00 114 TYR A C 1
ATOM 880 O O . TYR A 1 114 ? 12.012 2.355 -17.816 1.00 98.00 114 TYR A O 1
ATOM 888 N N . LEU A 1 115 ? 10.449 1.074 -16.812 1.00 97.94 115 LEU A N 1
ATOM 889 C CA . LEU A 1 115 ? 9.503 1.090 -17.925 1.00 97.94 115 LEU A CA 1
ATOM 890 C C . LEU A 1 115 ? 9.076 2.529 -18.247 1.00 97.94 115 LEU A C 1
ATOM 892 O O . LEU A 1 115 ? 9.287 3.001 -19.362 1.00 97.94 115 LEU A O 1
ATOM 896 N N . TYR A 1 116 ? 8.584 3.261 -17.243 1.00 97.94 116 TYR A N 1
ATOM 897 C CA . TYR A 1 116 ? 8.156 4.650 -17.421 1.00 97.94 116 TYR A CA 1
ATOM 898 C C . TYR A 1 116 ? 9.329 5.609 -17.683 1.00 97.94 116 TYR A C 1
ATOM 900 O O . TYR A 1 116 ? 9.159 6.563 -18.435 1.00 97.94 116 TYR A O 1
ATOM 908 N N . LYS A 1 117 ? 10.546 5.341 -17.175 1.00 98.25 117 LYS A N 1
ATOM 909 C CA . LYS A 1 117 ? 11.749 6.100 -17.588 1.00 98.25 117 LYS A CA 1
ATOM 910 C C . LYS A 1 117 ? 12.015 5.941 -19.079 1.00 98.25 117 LYS A C 1
ATOM 912 O O . LYS A 1 117 ? 12.320 6.927 -19.742 1.00 98.25 117 LYS A O 1
ATOM 917 N N . GLY A 1 118 ? 11.899 4.717 -19.597 1.00 97.94 118 GLY A N 1
ATOM 918 C CA . GLY A 1 118 ? 11.996 4.448 -21.029 1.00 97.94 118 GLY A CA 1
ATOM 919 C C . GLY A 1 118 ? 10.945 5.217 -21.819 1.00 97.94 118 GLY A C 1
ATOM 920 O O . GLY A 1 118 ? 11.272 5.779 -22.859 1.00 97.94 118 GLY A O 1
ATOM 921 N N . PHE A 1 119 ? 9.722 5.320 -21.293 1.00 98.12 119 PHE A N 1
ATOM 922 C CA . PHE A 1 119 ? 8.661 6.072 -21.956 1.00 98.12 119 PHE A CA 1
ATOM 923 C C . PHE A 1 119 ? 8.930 7.575 -21.977 1.00 98.12 119 PHE A C 1
ATOM 925 O O . PHE A 1 119 ? 8.907 8.170 -23.049 1.00 98.12 119 PHE A O 1
ATOM 932 N N . CYS A 1 120 ? 9.279 8.184 -20.841 1.00 98.25 120 CYS A N 1
ATOM 933 C CA . CYS A 1 120 ? 9.646 9.602 -20.808 1.00 98.25 120 CYS A CA 1
ATOM 934 C C . CYS A 1 120 ? 10.835 9.900 -21.736 1.00 98.25 120 CYS A C 1
ATOM 936 O O . CYS A 1 120 ? 10.810 10.875 -22.478 1.00 98.25 120 CYS A O 1
ATOM 938 N N . LEU A 1 121 ? 11.868 9.048 -21.737 1.00 98.38 121 LEU A N 1
ATOM 939 C CA . LEU A 1 121 ? 13.033 9.224 -22.610 1.00 98.38 121 LEU A CA 1
ATOM 940 C C . LEU A 1 121 ? 12.698 9.080 -24.094 1.00 98.38 121 LEU A C 1
ATOM 942 O O . LEU A 1 121 ? 13.358 9.721 -24.903 1.00 98.38 121 LEU A O 1
ATOM 946 N N . PHE A 1 122 ? 11.694 8.279 -24.455 1.00 98.25 122 PHE A N 1
ATOM 947 C CA . PHE A 1 122 ? 11.241 8.178 -25.841 1.00 98.25 122 PHE A CA 1
ATOM 948 C C . PHE A 1 122 ? 10.738 9.531 -26.346 1.00 98.25 122 PHE A C 1
ATOM 950 O O . PHE A 1 122 ? 11.162 9.969 -27.411 1.00 98.25 122 PHE A O 1
ATOM 957 N N . TYR A 1 123 ? 9.902 10.209 -25.554 1.00 97.81 123 TYR A N 1
ATOM 958 C CA . TYR A 1 123 ? 9.362 11.522 -25.909 1.00 97.81 123 TYR A CA 1
ATOM 959 C C . TYR A 1 123 ? 10.401 12.644 -25.832 1.00 97.81 123 TYR A C 1
ATOM 961 O O . TYR A 1 123 ? 10.386 13.536 -26.669 1.00 97.81 123 TYR A O 1
ATOM 969 N N . LEU A 1 124 ? 11.309 12.601 -24.852 1.00 98.06 124 LEU A N 1
ATOM 970 C CA . LEU A 1 124 ? 12.279 13.680 -24.628 1.00 98.06 124 LEU A CA 1
ATOM 971 C C . LEU A 1 124 ? 13.542 13.565 -25.487 1.00 98.06 124 LEU A C 1
ATOM 973 O O . LEU A 1 124 ? 14.147 14.572 -25.837 1.00 98.06 124 LEU A O 1
ATOM 977 N N . LYS A 1 125 ? 14.009 12.339 -25.745 1.00 97.88 125 LYS A N 1
ATOM 978 C CA . LYS A 1 125 ? 15.349 12.075 -26.298 1.00 97.88 125 LYS A CA 1
ATOM 979 C C . LYS A 1 125 ? 15.377 10.993 -27.385 1.00 97.88 125 LYS A C 1
ATOM 981 O O . LYS A 1 125 ? 16.453 10.627 -27.858 1.00 97.88 125 LYS A O 1
ATOM 986 N N . GLY A 1 126 ? 14.218 10.460 -27.771 1.00 97.56 126 GLY A N 1
ATOM 987 C CA . GLY A 1 126 ? 14.075 9.502 -28.863 1.00 97.56 126 GLY A CA 1
ATOM 988 C C . GLY A 1 126 ? 14.291 8.019 -28.498 1.00 97.56 126 GLY A C 1
ATOM 989 O O . GLY A 1 126 ? 14.578 7.646 -27.351 1.00 97.56 126 GLY A O 1
ATOM 990 N N . PRO A 1 127 ? 14.154 7.122 -29.494 1.00 98.25 127 PRO A N 1
ATOM 991 C CA . PRO A 1 127 ? 14.059 5.674 -29.286 1.00 98.25 127 PRO A CA 1
ATOM 992 C C . PRO A 1 127 ? 15.356 5.017 -28.797 1.00 98.25 127 PRO A C 1
ATOM 994 O O . PRO A 1 127 ? 15.305 4.027 -28.059 1.00 98.25 127 PRO A O 1
ATOM 997 N N . ALA A 1 128 ? 16.522 5.555 -29.167 1.00 96.94 128 ALA A N 1
ATOM 998 C CA . ALA A 1 128 ? 17.817 4.980 -28.797 1.00 96.94 128 ALA A CA 1
ATOM 999 C C . ALA A 1 128 ? 18.020 4.968 -27.271 1.00 96.94 128 ALA A C 1
ATOM 1001 O O . ALA A 1 128 ? 18.399 3.950 -26.686 1.00 96.94 128 ALA A O 1
ATOM 1002 N N . GLN A 1 129 ? 17.691 6.078 -26.605 1.00 96.19 129 GLN A N 1
ATOM 1003 C CA . GLN A 1 129 ? 17.847 6.212 -25.155 1.00 96.19 129 GLN A CA 1
ATOM 1004 C C . GLN A 1 129 ? 16.754 5.462 -24.390 1.00 96.19 129 GLN A C 1
ATOM 1006 O O . GLN A 1 129 ? 17.038 4.806 -23.382 1.00 96.19 129 GLN A O 1
ATOM 1011 N N . ALA A 1 130 ? 15.523 5.489 -24.910 1.00 98.19 130 ALA A N 1
ATOM 1012 C CA . ALA A 1 130 ? 14.409 4.710 -24.383 1.00 98.19 130 ALA A CA 1
ATOM 1013 C C . ALA A 1 130 ? 14.736 3.210 -24.331 1.00 98.19 130 ALA A C 1
ATOM 1015 O O . ALA A 1 130 ? 14.554 2.570 -23.293 1.00 98.19 130 ALA A O 1
ATOM 1016 N N . SER A 1 131 ? 15.307 2.667 -25.413 1.00 98.00 131 SER A N 1
ATOM 1017 C CA . SER A 1 131 ? 15.637 1.241 -25.549 1.00 98.00 131 SER A CA 1
ATOM 1018 C C . SER A 1 131 ? 16.479 0.713 -24.386 1.00 98.00 131 SER A C 1
ATOM 1020 O O . SER A 1 131 ? 16.210 -0.370 -23.862 1.00 98.00 131 SER A O 1
ATOM 1022 N N . ARG A 1 132 ? 17.466 1.490 -23.917 1.00 97.69 132 ARG A N 1
ATOM 1023 C CA . ARG A 1 132 ? 18.331 1.084 -22.798 1.00 97.69 132 ARG A CA 1
ATOM 1024 C C . ARG A 1 132 ? 17.531 0.873 -21.510 1.00 97.69 132 ARG A C 1
ATOM 1026 O O . ARG A 1 132 ? 17.754 -0.117 -20.818 1.00 97.69 132 ARG A O 1
ATOM 1033 N N . MET A 1 133 ? 16.594 1.769 -21.202 1.00 98.06 133 MET A N 1
ATOM 1034 C CA . MET A 1 133 ? 15.755 1.654 -20.003 1.00 98.06 133 MET A CA 1
ATOM 1035 C C . MET A 1 133 ? 14.702 0.551 -20.142 1.00 98.06 133 MET A C 1
ATOM 1037 O O . MET A 1 133 ? 14.492 -0.209 -19.195 1.00 98.06 133 MET A O 1
ATOM 1041 N N . LEU A 1 134 ? 14.103 0.401 -21.328 1.00 97.94 134 LEU A N 1
ATOM 1042 C CA . LEU A 1 134 ? 13.125 -0.658 -21.596 1.00 97.94 134 LEU A CA 1
ATOM 1043 C C . LEU A 1 134 ? 13.744 -2.056 -21.455 1.00 97.94 134 LEU A C 1
ATOM 1045 O O . LEU A 1 134 ? 13.132 -2.930 -20.843 1.00 97.94 134 LEU A O 1
ATOM 1049 N N . ARG A 1 135 ? 14.991 -2.266 -21.905 1.00 97.62 135 ARG A N 1
ATOM 1050 C CA . ARG A 1 135 ? 15.704 -3.537 -21.670 1.00 97.62 135 ARG A CA 1
ATOM 1051 C C . ARG A 1 135 ? 15.874 -3.850 -20.186 1.00 97.62 135 ARG A C 1
ATOM 1053 O O . ARG A 1 135 ? 15.728 -5.004 -19.788 1.00 97.62 135 ARG A O 1
ATOM 1060 N N . ILE A 1 136 ? 16.193 -2.849 -19.364 1.00 97.38 136 ILE A N 1
ATOM 1061 C CA . ILE A 1 136 ? 16.335 -3.033 -17.911 1.00 97.38 136 ILE A CA 1
ATOM 1062 C C . ILE A 1 136 ? 14.985 -3.429 -17.302 1.00 97.38 136 ILE A C 1
ATOM 1064 O O . ILE A 1 136 ? 14.924 -4.382 -16.524 1.00 97.38 136 ILE A O 1
ATOM 1068 N N . ALA A 1 137 ? 13.901 -2.755 -17.699 1.00 97.44 137 ALA A N 1
ATOM 1069 C CA . ALA A 1 137 ? 12.550 -3.081 -17.248 1.00 97.44 137 ALA A CA 1
ATOM 1070 C C . ALA A 1 137 ? 12.161 -4.532 -17.587 1.00 97.44 137 ALA A C 1
ATOM 1072 O O . ALA A 1 137 ? 11.720 -5.267 -16.704 1.00 97.44 137 ALA A O 1
ATOM 1073 N N . LEU A 1 138 ? 12.414 -4.969 -18.826 1.00 96.31 138 LEU A N 1
ATOM 1074 C CA . LEU A 1 138 ? 12.120 -6.327 -19.295 1.00 96.31 138 LEU A CA 1
ATOM 1075 C C . LEU A 1 138 ? 12.948 -7.402 -18.576 1.00 96.31 138 LEU A C 1
ATOM 1077 O O . LEU A 1 138 ? 12.412 -8.450 -18.225 1.00 96.31 138 LEU A O 1
ATOM 1081 N N . LYS A 1 139 ? 14.227 -7.138 -18.272 1.00 95.75 139 LYS A N 1
ATOM 1082 C CA . LYS A 1 139 ? 15.052 -8.051 -17.456 1.00 95.75 139 LYS A CA 1
ATOM 1083 C C . LYS A 1 139 ? 14.504 -8.212 -16.033 1.00 95.75 139 LYS A C 1
ATOM 1085 O O . LYS A 1 139 ? 14.571 -9.298 -15.451 1.00 95.75 139 LYS A O 1
ATOM 1090 N N . LEU A 1 140 ? 13.966 -7.135 -15.455 1.00 95.62 140 LEU A N 1
ATOM 1091 C CA . LEU A 1 140 ? 13.378 -7.164 -14.117 1.00 95.62 140 LEU A CA 1
ATOM 1092 C C . LEU A 1 140 ? 12.021 -7.874 -14.111 1.00 95.62 140 LEU A C 1
ATOM 1094 O O . LEU A 1 140 ? 11.814 -8.732 -13.253 1.00 95.62 140 LEU A O 1
ATOM 1098 N N . ALA A 1 141 ? 11.139 -7.560 -15.059 1.00 96.06 141 ALA A N 1
ATOM 1099 C CA . ALA A 1 141 ? 9.814 -8.157 -15.200 1.00 96.06 141 ALA A CA 1
ATOM 1100 C C . ALA A 1 141 ? 9.525 -8.486 -16.681 1.00 96.06 141 ALA A C 1
ATOM 1102 O O . ALA A 1 141 ? 9.018 -7.630 -17.411 1.00 96.06 141 ALA A O 1
ATOM 1103 N N . PRO A 1 142 ? 9.799 -9.728 -17.128 1.00 93.94 142 PRO A N 1
ATOM 1104 C CA . PRO A 1 142 ? 9.596 -10.132 -18.524 1.00 93.94 142 PRO A CA 1
ATOM 1105 C C . PRO A 1 142 ? 8.132 -10.091 -18.968 1.00 93.94 142 PRO A C 1
ATOM 1107 O O . PRO A 1 142 ? 7.846 -9.946 -20.150 1.00 93.94 142 PRO A O 1
ATOM 1110 N N . ASP A 1 143 ? 7.208 -10.209 -18.015 1.00 91.25 143 ASP A N 1
ATOM 1111 C CA . ASP A 1 143 ? 5.764 -10.181 -18.253 1.00 91.25 143 ASP A CA 1
ATOM 1112 C C . ASP A 1 143 ? 5.196 -8.745 -18.256 1.00 91.25 143 ASP A C 1
ATOM 1114 O O . ASP A 1 143 ? 3.980 -8.563 -18.296 1.00 91.25 143 ASP A O 1
ATOM 1118 N N . SER A 1 144 ? 6.048 -7.713 -18.176 1.00 89.50 144 SER A N 1
ATOM 1119 C CA . SER A 1 144 ? 5.590 -6.322 -18.175 1.00 89.50 144 SER A CA 1
ATOM 1120 C C . SER A 1 144 ? 4.958 -5.943 -19.517 1.00 89.50 144 SER A C 1
ATOM 1122 O O . SER A 1 144 ? 5.576 -6.033 -20.576 1.00 89.50 144 SER A O 1
ATOM 1124 N N . GLN A 1 145 ? 3.700 -5.512 -19.460 1.00 91.00 145 GLN A N 1
ATOM 1125 C CA . GLN A 1 145 ? 2.957 -5.013 -20.612 1.00 91.00 145 GLN A CA 1
ATOM 1126 C C . GLN A 1 145 ? 2.971 -3.485 -20.624 1.00 91.00 145 GLN A C 1
ATOM 1128 O O . GLN A 1 145 ? 3.011 -2.841 -19.571 1.00 91.00 145 GLN A O 1
ATOM 1133 N N . ALA A 1 146 ? 2.934 -2.901 -21.822 1.00 91.25 146 ALA A N 1
ATOM 1134 C CA . ALA A 1 146 ? 2.712 -1.470 -21.958 1.00 91.25 146 ALA A CA 1
ATOM 1135 C C . ALA A 1 146 ? 1.316 -1.110 -21.406 1.00 91.25 146 ALA A C 1
ATOM 1137 O O . ALA A 1 146 ? 0.366 -1.861 -21.635 1.00 91.25 146 ALA A O 1
ATOM 1138 N N . PRO A 1 147 ? 1.162 0.025 -20.703 1.00 91.75 147 PRO A N 1
ATOM 1139 C CA . PRO A 1 147 ? -0.146 0.570 -20.365 1.00 91.75 147 PRO A CA 1
ATOM 1140 C C . PRO A 1 147 ? -1.021 0.712 -21.618 1.00 91.75 147 PRO A C 1
ATOM 1142 O O . PRO A 1 147 ? -0.492 1.085 -22.669 1.00 91.75 147 PRO A O 1
ATOM 1145 N N . PRO A 1 148 ? -2.343 0.493 -21.524 1.00 89.12 148 PRO A N 1
ATOM 1146 C CA . PRO A 1 148 ? -3.240 0.485 -22.684 1.00 89.12 148 PRO A CA 1
ATOM 1147 C C . PRO A 1 148 ? -3.237 1.805 -23.472 1.00 89.12 148 PRO A C 1
ATOM 1149 O O . PRO A 1 148 ? -3.444 1.797 -24.677 1.00 89.12 148 PRO A O 1
ATOM 1152 N N . GLN A 1 149 ? -2.933 2.928 -22.817 1.00 92.56 149 GLN A N 1
ATOM 1153 C CA . GLN A 1 149 ? -2.866 4.264 -23.425 1.00 92.56 149 GLN A CA 1
ATOM 1154 C C . GLN A 1 149 ? -1.517 4.581 -24.104 1.00 92.56 149 GLN A C 1
ATOM 1156 O O . GLN A 1 149 ? -1.271 5.708 -24.520 1.00 92.56 149 GLN A O 1
ATOM 1161 N N . THR A 1 150 ? -0.602 3.615 -24.194 1.00 95.25 150 THR A N 1
ATOM 1162 C CA . THR A 1 150 ? 0.736 3.832 -24.767 1.00 95.25 150 THR A CA 1
ATOM 1163 C C . THR A 1 150 ? 0.648 3.925 -26.292 1.00 95.25 150 THR A C 1
ATOM 1165 O O . THR A 1 150 ? 0.048 3.033 -26.894 1.00 95.25 150 THR A O 1
ATOM 1168 N N . PRO A 1 151 ? 1.263 4.922 -26.958 1.00 95.44 151 PRO A N 1
ATOM 1169 C CA . PRO A 1 151 ? 1.109 5.075 -28.400 1.00 95.44 151 PRO A CA 1
ATOM 1170 C C . PRO A 1 151 ? 1.777 3.928 -29.185 1.00 95.44 151 PRO A C 1
ATOM 1172 O O . PRO A 1 151 ? 2.795 3.376 -28.740 1.00 95.44 151 PRO A O 1
ATOM 1175 N N . PRO A 1 152 ? 1.271 3.594 -30.389 1.00 97.62 152 PRO A N 1
ATOM 1176 C CA . PRO A 1 152 ? 1.748 2.452 -31.173 1.00 97.62 152 PRO A CA 1
ATOM 1177 C C . PRO A 1 152 ? 3.267 2.399 -31.438 1.00 97.62 152 PRO A C 1
ATOM 1179 O O . PRO A 1 152 ? 3.834 1.308 -31.327 1.00 97.62 152 PRO A O 1
ATOM 1182 N N . PRO A 1 153 ? 3.979 3.510 -31.738 1.00 97.88 153 PRO A N 1
ATOM 1183 C CA . PRO A 1 153 ? 5.431 3.475 -31.949 1.00 97.88 153 PRO A CA 1
ATOM 1184 C C . PRO A 1 153 ? 6.202 2.967 -30.728 1.00 97.88 153 PRO A C 1
ATOM 1186 O O . PRO A 1 153 ? 7.166 2.210 -30.848 1.00 97.88 153 PRO A O 1
ATOM 1189 N N . LEU A 1 154 ? 5.738 3.334 -29.536 1.00 97.44 154 LEU A N 1
ATOM 1190 C CA . LEU A 1 154 ? 6.376 2.963 -28.286 1.00 97.44 154 LEU A CA 1
ATOM 1191 C C . LEU A 1 154 ? 6.082 1.498 -27.931 1.00 97.44 154 LEU A C 1
ATOM 1193 O O . LEU A 1 154 ? 6.976 0.778 -27.479 1.00 97.44 154 LEU A O 1
ATOM 1197 N N . GLN A 1 155 ? 4.866 1.021 -28.222 1.00 97.12 155 GLN A N 1
ATOM 1198 C CA . GLN A 1 155 ? 4.530 -0.404 -28.127 1.00 97.12 155 GLN A CA 1
ATOM 1199 C C . GLN A 1 155 ? 5.414 -1.252 -29.053 1.00 97.12 155 GLN A C 1
ATOM 1201 O O . GLN A 1 155 ? 5.963 -2.266 -28.617 1.00 97.12 155 GLN A O 1
ATOM 1206 N N . LYS A 1 156 ? 5.614 -0.814 -30.307 1.00 97.38 156 LYS A N 1
ATOM 1207 C CA . LYS A 1 156 ? 6.520 -1.474 -31.264 1.00 97.38 156 LYS A CA 1
ATOM 1208 C C . LYS A 1 156 ? 7.957 -1.520 -30.741 1.00 97.38 156 LYS A C 1
ATOM 1210 O O . LYS A 1 156 ? 8.609 -2.559 -30.860 1.00 97.38 156 LYS A O 1
ATOM 1215 N N . LEU A 1 157 ? 8.442 -0.437 -30.128 1.00 97.88 157 LEU A N 1
ATOM 1216 C CA . LEU A 1 157 ? 9.779 -0.395 -29.531 1.00 97.88 157 LEU A CA 1
ATOM 1217 C C . LEU A 1 157 ? 9.916 -1.402 -28.382 1.00 97.88 157 LEU A C 1
ATOM 1219 O O . LEU A 1 157 ? 10.855 -2.197 -28.375 1.00 97.88 157 LEU A O 1
ATOM 1223 N N . LEU A 1 158 ? 8.954 -1.435 -27.454 1.00 97.38 158 LEU A N 1
ATOM 1224 C CA . LEU A 1 158 ? 8.949 -2.395 -26.346 1.00 97.38 158 LEU A CA 1
ATOM 1225 C C . LEU A 1 158 ? 8.922 -3.848 -26.849 1.00 97.38 158 LEU A C 1
ATOM 1227 O O . LEU A 1 158 ? 9.696 -4.678 -26.374 1.00 97.38 158 LEU A O 1
ATOM 1231 N N . GLN A 1 159 ? 8.082 -4.153 -27.842 1.00 95.56 159 GLN A N 1
ATOM 1232 C CA . GLN A 1 159 ? 8.019 -5.481 -28.462 1.00 95.56 159 GLN A CA 1
ATOM 1233 C C . GLN A 1 159 ? 9.324 -5.855 -29.175 1.00 95.56 159 GLN A C 1
ATOM 1235 O O . GLN A 1 159 ? 9.743 -7.011 -29.130 1.00 95.56 159 GLN A O 1
ATOM 1240 N N . THR A 1 160 ? 9.976 -4.892 -29.828 1.00 96.88 160 THR A N 1
ATOM 1241 C CA . THR A 1 160 ? 11.267 -5.099 -30.498 1.00 96.88 160 THR A CA 1
ATOM 1242 C C . THR A 1 160 ? 12.350 -5.445 -29.480 1.00 96.88 160 THR A C 1
ATOM 1244 O O . THR A 1 160 ? 13.062 -6.434 -29.652 1.00 96.88 160 THR A O 1
ATOM 1247 N N . GLU A 1 161 ? 12.437 -4.695 -28.380 1.00 97.19 161 GLU A N 1
ATOM 1248 C CA . GLU A 1 161 ? 13.392 -4.979 -27.304 1.00 97.19 161 GLU A CA 1
ATOM 1249 C C . GLU A 1 161 ? 13.076 -6.306 -26.588 1.00 97.19 161 GLU A C 1
ATOM 1251 O O . GLU A 1 161 ? 13.996 -7.041 -26.229 1.00 97.19 161 GLU A O 1
ATOM 1256 N N . TYR A 1 162 ? 11.795 -6.675 -26.465 1.00 95.06 162 TYR A N 1
ATOM 1257 C CA . TYR A 1 162 ? 11.380 -7.991 -25.970 1.00 95.06 162 TYR A CA 1
ATOM 1258 C C . TYR A 1 162 ? 11.866 -9.128 -26.872 1.00 95.06 162 TYR A C 1
ATOM 1260 O O . TYR A 1 162 ? 12.486 -10.071 -26.383 1.00 95.06 162 TYR A O 1
ATOM 1268 N N . LYS A 1 163 ? 11.648 -9.028 -28.189 1.00 94.56 163 LYS A N 1
ATOM 1269 C CA . LYS A 1 163 ? 12.102 -10.034 -29.165 1.00 94.56 163 LYS A CA 1
ATOM 1270 C C . LYS A 1 163 ? 13.627 -10.185 -29.177 1.00 94.56 163 LYS A C 1
ATOM 1272 O O . LYS A 1 163 ? 14.107 -11.305 -29.302 1.00 94.56 163 LYS A O 1
ATOM 1277 N N . LYS A 1 164 ? 14.378 -9.086 -29.014 1.00 95.31 164 LYS A N 1
ATOM 1278 C CA . LYS A 1 164 ? 15.850 -9.110 -28.915 1.00 95.31 164 LYS A CA 1
ATOM 1279 C C . LYS A 1 164 ? 16.346 -9.822 -27.655 1.00 95.31 164 LYS A C 1
ATOM 1281 O O . LYS A 1 164 ? 17.337 -10.537 -27.715 1.00 95.31 164 LYS A O 1
ATOM 1286 N N . LEU A 1 165 ? 15.684 -9.610 -26.515 1.00 94.25 165 LEU A N 1
ATOM 1287 C CA . LEU A 1 165 ? 16.070 -10.231 -25.241 1.00 94.25 165 LEU A CA 1
ATOM 1288 C C . LEU A 1 165 ? 15.609 -11.688 -25.117 1.00 94.25 165 LEU A C 1
ATOM 1290 O O . LEU A 1 165 ? 16.248 -12.470 -24.417 1.00 94.25 165 LEU A O 1
ATOM 1294 N N . TYR A 1 166 ? 14.506 -12.041 -25.774 1.00 90.56 166 TYR A N 1
ATOM 1295 C CA . TYR A 1 166 ? 13.887 -13.362 -25.707 1.00 90.56 166 TYR A CA 1
ATOM 1296 C C . TYR A 1 166 ? 13.588 -13.890 -27.122 1.00 90.56 166 TYR A C 1
ATOM 1298 O O . TYR A 1 166 ? 12.415 -14.009 -27.495 1.00 90.56 166 TYR A O 1
ATOM 1306 N N . PRO A 1 167 ? 14.621 -14.185 -27.940 1.00 88.06 167 PRO A N 1
ATOM 1307 C CA . PRO A 1 167 ? 14.426 -14.750 -29.270 1.00 88.06 167 PRO A CA 1
ATOM 1308 C C . PRO A 1 167 ? 13.640 -16.067 -29.196 1.00 88.06 167 PRO A C 1
ATOM 1310 O O . PRO A 1 167 ? 13.787 -16.856 -28.255 1.00 88.06 167 PRO A O 1
ATOM 1313 N N . LYS A 1 168 ? 12.766 -16.283 -30.191 1.00 78.56 168 LYS A N 1
ATOM 1314 C CA . LYS A 1 168 ? 11.928 -17.485 -30.323 1.00 78.56 168 LYS A CA 1
ATOM 1315 C C . LYS A 1 168 ? 12.826 -18.727 -30.219 1.00 78.56 168 LYS A C 1
ATOM 1317 O O . LYS A 1 168 ? 13.655 -18.949 -31.087 1.00 78.56 168 LYS A O 1
ATOM 1322 N N . GLY A 1 169 ? 12.684 -19.497 -29.142 1.00 69.56 169 GLY A N 1
ATOM 1323 C CA . GLY A 1 169 ? 13.544 -20.653 -28.844 1.00 69.56 169 GLY A CA 1
ATOM 1324 C C . GLY A 1 169 ? 14.056 -20.666 -27.405 1.00 69.56 169 GLY A C 1
ATOM 1325 O O . GLY A 1 169 ? 14.152 -21.734 -26.796 1.00 69.56 169 GLY A O 1
ATOM 1326 N N . HIS A 1 170 ? 14.237 -19.496 -26.785 1.00 59.31 170 HIS A N 1
ATOM 1327 C CA . HIS A 1 170 ? 14.319 -19.440 -25.330 1.00 59.31 170 HIS A CA 1
ATOM 1328 C C . HIS A 1 170 ? 12.925 -19.702 -24.776 1.00 59.31 170 HIS A C 1
ATOM 1330 O O . HIS A 1 170 ? 12.080 -18.806 -24.710 1.00 59.31 170 HIS A O 1
ATOM 1336 N N . LYS A 1 171 ? 12.672 -20.962 -24.389 1.00 57.09 171 LYS A N 1
ATOM 1337 C CA . LYS A 1 171 ? 11.565 -21.310 -23.496 1.00 57.09 171 LYS A CA 1
ATOM 1338 C C . LYS A 1 171 ? 11.616 -20.260 -22.393 1.00 57.09 171 LYS A C 1
ATOM 1340 O O . LYS A 1 171 ? 12.624 -20.216 -21.680 1.00 57.09 171 LYS A O 1
ATOM 1345 N N . ARG A 1 172 ? 10.591 -19.385 -22.308 1.00 58.81 172 ARG A N 1
ATOM 1346 C CA . ARG A 1 172 ? 10.406 -18.460 -21.172 1.00 58.81 172 ARG A CA 1
ATOM 1347 C C . ARG A 1 172 ? 10.867 -19.236 -19.958 1.00 58.81 172 ARG A C 1
ATOM 1349 O O . ARG A 1 172 ? 10.388 -20.372 -19.872 1.00 58.81 172 ARG A O 1
ATOM 1356 N N . PRO A 1 173 ? 11.799 -18.729 -19.122 1.00 56.88 173 PRO A N 1
ATOM 1357 C CA . PRO A 1 173 ? 12.271 -19.482 -17.972 1.00 56.88 173 PRO A CA 1
ATOM 1358 C C . PRO A 1 173 ? 11.007 -19.982 -17.309 1.00 56.88 173 PRO A C 1
ATOM 1360 O O . PRO A 1 173 ? 10.215 -19.154 -16.851 1.00 56.88 173 PRO A O 1
ATOM 1363 N N . LYS A 1 174 ? 10.723 -21.293 -17.453 1.00 56.34 174 LYS A N 1
ATOM 1364 C CA . LYS A 1 174 ? 9.473 -21.868 -16.965 1.00 56.34 174 LYS A CA 1
ATOM 1365 C C . LYS A 1 174 ? 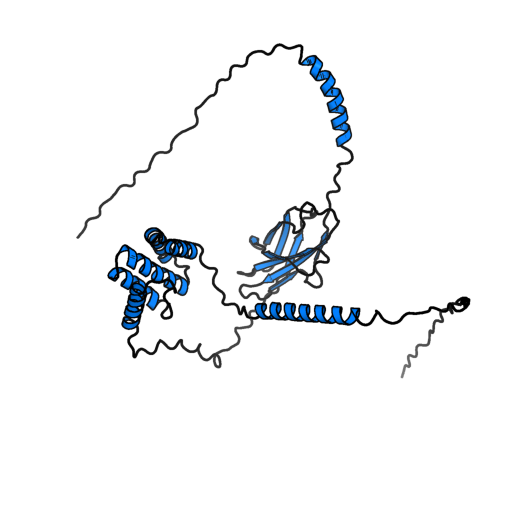9.533 -21.424 -15.531 1.00 56.34 174 LYS A C 1
ATOM 1367 O O . LYS A 1 174 ? 10.520 -21.788 -14.886 1.00 56.34 174 LYS A O 1
ATOM 1372 N N . ARG A 1 175 ? 8.623 -20.531 -15.095 1.00 57.03 175 ARG A N 1
ATOM 1373 C CA . ARG A 1 175 ? 8.527 -20.139 -13.685 1.00 57.03 175 ARG A CA 1
ATOM 1374 C C . ARG A 1 175 ? 8.639 -21.471 -12.997 1.00 57.03 175 ARG A C 1
ATOM 1376 O O . ARG A 1 175 ? 7.761 -22.293 -13.269 1.00 57.03 175 ARG A O 1
ATOM 1383 N N . ARG A 1 176 ? 9.785 -21.751 -12.345 1.00 51.59 176 ARG A N 1
ATOM 1384 C CA . ARG A 1 176 ? 10.058 -23.107 -11.864 1.00 51.59 176 ARG A CA 1
ATOM 1385 C C . ARG A 1 176 ? 8.779 -23.437 -11.120 1.00 51.59 176 ARG A C 1
ATOM 1387 O O . ARG A 1 176 ? 8.428 -22.607 -10.269 1.00 51.59 176 ARG A O 1
ATOM 1394 N N . PRO A 1 177 ? 8.003 -24.462 -11.538 1.00 52.78 177 PRO A N 1
ATOM 1395 C CA . PRO A 1 177 ? 6.794 -24.796 -10.808 1.00 52.78 177 PRO A CA 1
ATOM 1396 C C . PRO A 1 177 ? 7.258 -24.824 -9.359 1.00 52.78 177 PRO A C 1
ATOM 1398 O O . PRO A 1 177 ? 8.324 -25.411 -9.123 1.00 52.78 177 PRO A O 1
ATOM 1401 N N . PRO A 1 178 ? 6.642 -24.011 -8.474 1.00 58.25 178 PRO A N 1
ATOM 1402 C CA . PRO A 1 178 ? 7.165 -23.792 -7.133 1.00 58.25 178 PRO A CA 1
ATOM 1403 C C . PRO A 1 178 ? 7.571 -25.165 -6.614 1.00 58.25 178 PRO A C 1
ATOM 1405 O O . PRO A 1 178 ? 6.723 -26.055 -6.713 1.00 58.25 178 PRO A O 1
ATOM 1408 N N . PRO A 1 179 ? 8.862 -25.359 -6.263 1.00 56.84 179 PRO A N 1
ATOM 1409 C CA . PRO A 1 179 ? 9.486 -26.676 -6.152 1.00 56.84 179 PRO A CA 1
ATOM 1410 C C . PRO A 1 179 ? 8.505 -27.608 -5.476 1.00 56.84 179 PRO A C 1
ATOM 1412 O O . PRO A 1 179 ? 7.966 -27.217 -4.436 1.00 56.84 179 PRO A O 1
ATOM 1415 N N . ASP A 1 180 ? 8.197 -28.728 -6.142 1.00 53.72 180 ASP A N 1
ATOM 1416 C CA . ASP A 1 180 ? 7.078 -29.593 -5.790 1.00 53.72 180 ASP A CA 1
ATOM 1417 C C . ASP A 1 180 ? 7.056 -29.776 -4.273 1.00 53.72 180 ASP A C 1
ATOM 1419 O O . ASP A 1 180 ? 7.935 -30.395 -3.668 1.00 53.72 180 ASP A O 1
ATOM 1423 N N . ARG A 1 181 ? 6.089 -29.112 -3.629 1.00 54.66 181 ARG A N 1
ATOM 1424 C CA . ARG A 1 181 ? 6.042 -28.930 -2.171 1.00 54.66 181 ARG A CA 1
ATOM 1425 C C . ARG A 1 181 ? 5.766 -30.250 -1.441 1.00 54.66 181 ARG A C 1
ATOM 1427 O O . ARG A 1 181 ? 5.508 -30.226 -0.239 1.00 54.66 181 ARG A O 1
ATOM 1434 N N . ARG A 1 182 ? 5.765 -31.378 -2.151 1.00 59.88 182 ARG A N 1
ATOM 1435 C CA . ARG A 1 182 ? 5.458 -32.706 -1.631 1.00 59.88 182 ARG A CA 1
ATOM 1436 C C . ARG A 1 182 ? 6.608 -33.330 -0.838 1.00 59.88 182 ARG A C 1
ATOM 1438 O O . ARG A 1 182 ? 6.311 -34.088 0.073 1.00 59.88 182 ARG A O 1
ATOM 1445 N N . HIS A 1 183 ? 7.874 -32.956 -1.065 1.00 56.59 183 HIS A N 1
ATOM 1446 C CA . HIS A 1 183 ? 9.005 -33.665 -0.429 1.00 56.59 183 HIS A CA 1
ATOM 1447 C C . HIS A 1 183 ? 9.854 -32.880 0.587 1.00 56.59 183 HIS A C 1
ATOM 1449 O O . HIS A 1 183 ? 10.738 -33.460 1.205 1.00 56.59 183 HIS A O 1
ATOM 1455 N N . THR A 1 184 ? 9.559 -31.605 0.867 1.00 50.16 184 THR A N 1
ATOM 1456 C CA . THR A 1 184 ? 10.258 -30.837 1.929 1.00 50.16 184 THR A CA 1
ATOM 1457 C C . THR A 1 184 ? 9.334 -30.052 2.859 1.00 50.16 184 THR A C 1
ATOM 1459 O O . THR A 1 184 ? 9.786 -29.177 3.596 1.00 50.16 184 THR A O 1
ATOM 1462 N N . ARG A 1 185 ? 8.037 -30.384 2.922 1.00 53.41 185 ARG A N 1
ATOM 1463 C CA . ARG A 1 185 ? 7.176 -29.912 4.018 1.00 53.41 185 ARG A CA 1
ATOM 1464 C C . ARG A 1 185 ? 7.453 -30.719 5.285 1.00 53.41 185 ARG A C 1
ATOM 1466 O O . ARG A 1 185 ? 6.569 -31.398 5.798 1.00 53.41 185 ARG A O 1
ATOM 1473 N N . ARG A 1 186 ? 8.641 -30.552 5.877 1.00 59.53 186 ARG A N 1
ATOM 1474 C CA . ARG A 1 186 ? 8.619 -30.445 7.338 1.00 59.53 186 ARG A CA 1
ATOM 1475 C C . ARG A 1 186 ? 7.717 -29.237 7.601 1.00 59.53 186 ARG A C 1
ATOM 1477 O O . ARG A 1 186 ? 8.028 -28.166 7.069 1.00 59.53 186 ARG A O 1
ATOM 1484 N N . PRO A 1 187 ? 6.552 -29.390 8.263 1.00 61.00 187 PRO A N 1
ATOM 1485 C CA . PRO A 1 187 ? 5.767 -28.227 8.641 1.00 61.00 187 PRO A CA 1
ATOM 1486 C C . PRO A 1 187 ? 6.741 -27.261 9.318 1.00 61.00 187 PRO A C 1
ATOM 1488 O O . PRO A 1 187 ? 7.570 -27.739 10.104 1.00 61.00 187 PRO A O 1
ATOM 1491 N N . PRO A 1 188 ? 6.733 -25.960 8.959 1.00 63.78 188 PRO A N 1
ATOM 1492 C CA . PRO A 1 188 ? 7.610 -24.999 9.611 1.00 63.78 188 PRO A CA 1
ATOM 1493 C C . PRO A 1 188 ? 7.497 -25.258 11.112 1.00 63.78 188 PRO A C 1
ATOM 1495 O O . PRO A 1 188 ? 6.363 -25.445 11.581 1.00 63.78 188 PRO A O 1
ATOM 1498 N N . PRO A 1 189 ? 8.631 -25.419 11.824 1.00 71.62 189 PRO A N 1
ATOM 1499 C CA . PRO A 1 189 ? 8.612 -25.826 13.221 1.00 71.62 189 PRO A CA 1
ATOM 1500 C C . PRO A 1 189 ? 7.585 -24.947 13.915 1.00 71.62 189 PRO A C 1
ATOM 1502 O O . PRO A 1 189 ? 7.667 -23.726 13.778 1.00 71.62 189 PRO A O 1
ATOM 1505 N N . LYS A 1 190 ? 6.561 -25.566 14.529 1.00 69.19 190 LYS A N 1
ATOM 1506 C CA . LYS A 1 190 ? 5.458 -24.842 15.171 1.00 69.19 190 LYS A CA 1
ATOM 1507 C C . LYS A 1 190 ? 6.107 -23.806 16.079 1.00 69.19 190 LYS A C 1
ATOM 1509 O O . LYS A 1 190 ? 6.684 -24.172 17.103 1.00 69.19 190 LYS A O 1
ATOM 1514 N N . ARG A 1 191 ? 6.102 -22.540 15.650 1.00 70.50 191 ARG A N 1
ATOM 1515 C CA . ARG A 1 191 ? 6.767 -21.462 16.374 1.00 70.50 191 ARG A CA 1
ATOM 1516 C C . ARG A 1 191 ? 6.095 -21.457 17.737 1.00 70.50 191 ARG A C 1
ATOM 1518 O O . ARG A 1 191 ? 4.869 -21.360 17.803 1.00 70.50 191 ARG A O 1
ATOM 1525 N N . ARG A 1 192 ? 6.860 -21.703 18.804 1.00 73.00 192 ARG A N 1
ATOM 1526 C CA . ARG A 1 192 ? 6.308 -21.709 20.160 1.00 73.00 192 ARG A CA 1
ATOM 1527 C C . ARG A 1 192 ? 5.755 -20.311 20.398 1.00 73.00 192 ARG A C 1
ATOM 1529 O O . ARG A 1 192 ? 6.516 -19.359 20.535 1.00 73.00 192 ARG A O 1
ATOM 1536 N N . VAL A 1 193 ? 4.432 -20.187 20.354 1.00 71.12 193 VAL A N 1
ATOM 1537 C CA . VAL A 1 193 ? 3.744 -18.943 20.675 1.00 71.12 193 VAL A CA 1
ATOM 1538 C C . VAL A 1 193 ? 3.908 -18.762 22.169 1.00 71.12 193 VAL A C 1
ATOM 1540 O O . VAL A 1 193 ? 3.318 -19.506 22.949 1.00 71.12 193 VAL A O 1
ATOM 1543 N N . ILE A 1 194 ? 4.764 -17.824 22.561 1.00 74.62 194 ILE A N 1
ATOM 1544 C CA . ILE A 1 194 ? 4.902 -17.456 23.963 1.00 74.62 194 ILE A CA 1
ATOM 1545 C C . ILE A 1 194 ? 3.638 -16.665 24.312 1.00 74.62 194 ILE A C 1
ATOM 1547 O O . ILE A 1 194 ? 3.409 -15.620 23.695 1.00 74.62 194 ILE A O 1
ATOM 1551 N N . PRO A 1 195 ? 2.783 -17.169 25.221 1.00 73.56 195 PRO A N 1
ATOM 1552 C CA . PRO A 1 195 ? 1.577 -16.460 25.601 1.00 73.56 195 PRO A CA 1
ATOM 1553 C C . PRO A 1 195 ? 1.970 -15.123 26.217 1.00 73.56 195 PRO A C 1
ATOM 1555 O O . PRO A 1 195 ? 2.844 -15.042 27.078 1.00 73.56 195 PRO A O 1
ATOM 1558 N N . VAL A 1 196 ? 1.325 -14.071 25.738 1.00 78.62 196 VAL A N 1
ATOM 1559 C CA . VAL A 1 196 ? 1.577 -12.712 26.195 1.00 78.62 196 VAL A CA 1
ATOM 1560 C C . VAL A 1 196 ? 0.524 -12.311 27.220 1.00 78.62 196 VAL A C 1
ATOM 1562 O O . VAL A 1 196 ? -0.675 -12.340 26.919 1.00 78.62 196 VAL A O 1
ATOM 1565 N N . THR A 1 197 ? 0.968 -11.847 28.387 1.00 80.00 197 THR A N 1
ATOM 1566 C CA . THR A 1 197 ? 0.087 -11.197 29.365 1.00 80.00 197 THR A CA 1
ATOM 1567 C C . THR A 1 197 ? -0.079 -9.729 28.993 1.00 80.00 197 THR A C 1
ATOM 1569 O O . THR A 1 197 ? 0.903 -9.018 28.784 1.00 80.00 197 THR A O 1
ATOM 1572 N N . LEU A 1 198 ? -1.329 -9.280 28.892 1.00 78.62 198 LEU A N 1
ATOM 1573 C CA . LEU A 1 198 ? -1.694 -7.902 28.580 1.00 78.62 198 LEU A CA 1
ATOM 1574 C C . LEU A 1 198 ? -2.407 -7.294 29.788 1.00 78.62 198 LEU A C 1
ATOM 1576 O O . LEU A 1 198 ? -3.438 -7.817 30.207 1.00 78.62 198 LEU A O 1
ATOM 1580 N N . ASN A 1 199 ? -1.874 -6.192 30.317 1.00 79.75 199 ASN A N 1
ATOM 1581 C CA . ASN A 1 199 ? -2.480 -5.452 31.425 1.00 79.75 199 ASN A CA 1
ATOM 1582 C C . ASN A 1 199 ? -2.765 -4.017 31.008 1.00 79.75 199 ASN A C 1
ATOM 1584 O O . ASN A 1 199 ? -1.833 -3.228 30.881 1.00 79.75 199 ASN A O 1
ATOM 1588 N N . VAL A 1 200 ? -4.037 -3.666 30.833 1.00 79.62 200 VAL A N 1
ATOM 1589 C CA . VAL A 1 200 ? -4.457 -2.301 30.501 1.00 79.62 200 VAL A CA 1
ATOM 1590 C C . VAL A 1 200 ? -4.962 -1.523 31.702 1.00 79.62 200 VAL A C 1
ATOM 1592 O O . VAL A 1 200 ? -5.841 -1.973 32.435 1.00 79.62 200 VAL A O 1
ATOM 1595 N N . LYS A 1 201 ? -4.443 -0.302 31.832 1.00 83.94 201 LYS A N 1
ATOM 1596 C CA . LYS A 1 201 ? -5.002 0.762 32.657 1.00 83.94 201 LYS A CA 1
ATOM 1597 C C . LYS A 1 201 ? -5.689 1.773 31.745 1.00 83.94 201 LYS A C 1
ATOM 1599 O O . LYS A 1 201 ? -5.100 2.272 30.784 1.00 83.94 201 LYS A O 1
ATOM 1604 N N . VAL A 1 202 ? -6.948 2.050 32.056 1.00 83.44 202 VAL A N 1
ATOM 1605 C CA . VAL A 1 202 ? -7.752 3.072 31.388 1.00 83.44 202 VAL A CA 1
ATOM 1606 C C . VAL A 1 202 ? -7.771 4.299 32.282 1.00 83.44 202 VAL A C 1
ATOM 1608 O O . VAL A 1 202 ? -8.102 4.183 33.460 1.00 83.44 202 VAL A O 1
ATOM 1611 N N . THR A 1 203 ? -7.446 5.467 31.735 1.00 83.06 203 THR A N 1
ATOM 1612 C CA . THR A 1 203 ? -7.605 6.718 32.479 1.00 83.06 203 THR A CA 1
ATOM 1613 C C . THR A 1 203 ? -9.093 7.050 32.570 1.00 83.06 203 THR A C 1
ATOM 1615 O O . THR A 1 203 ? -9.720 7.414 31.576 1.00 83.06 203 THR A O 1
ATOM 1618 N N . THR A 1 204 ? -9.670 6.888 33.756 1.00 80.94 204 THR A N 1
ATOM 1619 C CA . THR A 1 204 ? -11.031 7.324 34.088 1.00 80.94 204 THR A CA 1
ATOM 1620 C C . THR A 1 204 ? -10.978 8.603 34.926 1.00 80.94 204 THR A C 1
ATOM 1622 O O . THR A 1 204 ? -10.068 8.727 35.744 1.00 80.94 204 THR A O 1
ATOM 1625 N N . PRO A 1 205 ? -11.944 9.527 34.784 1.00 85.12 205 PRO A N 1
ATOM 1626 C CA . PRO A 1 205 ? -13.177 9.405 33.998 1.00 85.12 205 PRO A CA 1
ATOM 1627 C C . PRO A 1 205 ? -13.011 9.702 32.499 1.00 85.12 205 PRO A C 1
ATOM 1629 O O . PRO A 1 205 ? -12.176 10.506 32.098 1.00 85.12 205 PRO A O 1
ATOM 1632 N N . VAL A 1 206 ? -13.843 9.062 31.666 1.00 86.44 206 VAL A N 1
ATOM 1633 C CA . VAL A 1 206 ? -13.911 9.315 30.216 1.00 86.44 206 VAL A CA 1
ATOM 1634 C C . VAL A 1 206 ? -15.186 10.086 29.893 1.00 86.44 206 VAL A C 1
ATOM 1636 O O . VAL A 1 206 ? -16.284 9.632 30.222 1.00 86.44 206 VAL A O 1
ATOM 1639 N N . TYR A 1 207 ? -15.036 11.216 29.204 1.00 87.44 207 TYR A N 1
ATOM 1640 C CA . TYR A 1 207 ? -16.145 12.059 28.764 1.00 87.44 207 TYR A CA 1
ATOM 1641 C C . TYR A 1 207 ? -16.408 11.886 27.256 1.00 87.44 207 TYR A C 1
ATOM 1643 O O . TYR A 1 207 ? -15.503 11.528 26.493 1.00 87.44 207 TYR A O 1
ATOM 1651 N N . PRO A 1 208 ? -17.641 12.122 26.778 1.00 86.12 208 PRO A N 1
ATOM 1652 C CA . PRO A 1 208 ? -17.926 12.185 25.347 1.00 86.12 208 PRO A CA 1
ATOM 1653 C C . PRO A 1 208 ? -17.029 13.195 24.620 1.00 86.12 208 PRO A C 1
ATOM 1655 O O . PRO A 1 208 ? -16.744 14.272 25.138 1.00 86.12 208 PRO A O 1
ATOM 1658 N N . GLY A 1 209 ? -16.570 12.853 23.414 1.00 81.81 209 GLY A N 1
ATOM 1659 C CA . GLY A 1 209 ? -15.726 13.725 22.592 1.00 81.81 209 GLY A CA 1
ATOM 1660 C C . GLY A 1 209 ? -14.266 13.894 23.038 1.00 81.81 209 GLY A C 1
ATOM 1661 O O . GLY A 1 209 ? -13.491 14.468 22.275 1.00 81.81 209 GLY A O 1
ATOM 1662 N N . THR A 1 210 ? -13.854 13.389 24.208 1.00 85.94 210 THR A N 1
ATOM 1663 C CA . THR A 1 210 ? -12.452 13.479 24.661 1.00 85.94 210 THR A CA 1
ATOM 1664 C C . THR A 1 210 ? -11.576 12.376 24.064 1.00 85.94 210 THR A C 1
ATOM 1666 O O . THR A 1 210 ? -12.059 11.424 23.457 1.00 85.94 210 THR A O 1
ATOM 1669 N N . MET A 1 211 ? -10.256 12.480 24.215 1.00 84.81 211 MET A N 1
ATOM 1670 C CA . MET A 1 211 ? -9.354 11.372 23.888 1.00 84.81 211 MET A CA 1
ATOM 1671 C C . MET A 1 211 ? -9.393 10.328 25.011 1.00 84.81 211 MET A C 1
ATOM 1673 O O . MET A 1 211 ? -9.320 10.677 26.187 1.00 84.81 211 MET A O 1
ATOM 1677 N N . ILE A 1 212 ? -9.500 9.051 24.654 1.00 83.62 212 ILE A N 1
ATOM 1678 C CA . ILE A 1 212 ? -9.328 7.913 25.558 1.00 83.62 212 ILE A CA 1
ATOM 1679 C C . ILE A 1 212 ? -7.853 7.530 25.511 1.00 83.62 212 ILE A C 1
ATOM 1681 O O . ILE A 1 212 ? -7.344 7.141 24.456 1.00 83.62 212 ILE A O 1
ATOM 1685 N N . GLN A 1 213 ? -7.174 7.639 26.649 1.00 84.62 213 GLN A N 1
ATOM 1686 C CA . GLN A 1 213 ? -5.809 7.151 26.798 1.00 84.62 213 GLN A CA 1
ATOM 1687 C C . GLN A 1 213 ? -5.845 5.721 27.328 1.00 84.62 213 GLN A C 1
ATOM 1689 O O . GLN A 1 213 ? -6.416 5.452 28.390 1.00 84.62 213 GLN A O 1
ATOM 1694 N N . LEU A 1 214 ? -5.246 4.802 26.576 1.00 83.69 214 LEU A N 1
ATOM 1695 C CA . LEU A 1 214 ? -5.090 3.410 26.974 1.00 83.69 214 LEU A CA 1
ATOM 1696 C C . LEU A 1 214 ? -3.606 3.104 27.100 1.00 83.69 214 LEU A C 1
ATOM 1698 O O . LEU A 1 214 ? -2.845 3.272 26.144 1.00 83.69 214 LEU A O 1
ATOM 1702 N N . ARG A 1 215 ? -3.207 2.635 28.283 1.00 83.25 215 ARG A N 1
ATOM 1703 C CA . ARG A 1 215 ? -1.840 2.188 28.551 1.00 83.25 215 ARG A CA 1
ATOM 1704 C C . ARG A 1 215 ? -1.866 0.715 28.900 1.00 83.25 215 ARG A C 1
ATOM 1706 O O . ARG A 1 215 ? -2.544 0.323 29.845 1.00 83.25 215 ARG A O 1
ATOM 1713 N N . GLY A 1 216 ? -1.150 -0.086 28.126 1.00 82.31 216 GLY A N 1
ATOM 1714 C CA . GLY A 1 216 ? -1.001 -1.517 28.322 1.00 82.31 216 GLY A CA 1
ATOM 1715 C C . GLY A 1 216 ? 0.447 -1.902 28.602 1.00 82.31 216 GLY A C 1
ATOM 1716 O O . GLY A 1 216 ? 1.367 -1.330 28.022 1.00 82.31 216 GLY A O 1
ATOM 1717 N N . THR A 1 217 ? 0.675 -2.905 29.442 1.00 83.19 217 THR A N 1
ATOM 1718 C CA . THR A 1 217 ? 1.966 -3.609 29.482 1.00 83.19 217 THR A CA 1
ATOM 1719 C C . THR A 1 217 ? 1.838 -4.976 28.831 1.00 83.19 217 THR A C 1
ATOM 1721 O O . THR A 1 217 ? 0.768 -5.587 28.853 1.00 83.19 217 THR A O 1
ATOM 1724 N N . CYS A 1 218 ? 2.925 -5.422 28.207 1.00 79.12 218 CYS A N 1
ATOM 1725 C CA . CYS A 1 218 ? 3.014 -6.693 27.510 1.00 79.12 218 CYS A CA 1
ATOM 1726 C C . CYS A 1 218 ? 4.288 -7.403 27.939 1.00 79.12 218 CYS A C 1
ATOM 1728 O O . CYS A 1 218 ? 5.386 -6.888 27.726 1.00 79.12 218 CYS A O 1
ATOM 1730 N N . THR A 1 219 ? 4.141 -8.579 28.536 1.00 82.81 219 THR A N 1
ATOM 1731 C CA . THR A 1 219 ? 5.281 -9.365 29.003 1.00 82.81 219 THR A CA 1
ATOM 1732 C C . THR A 1 219 ? 5.161 -10.814 28.518 1.00 82.81 219 THR A C 1
ATOM 1734 O O . THR A 1 219 ? 4.156 -11.464 28.820 1.00 82.81 219 THR A O 1
ATOM 1737 N N . PRO A 1 220 ? 6.157 -11.335 27.765 1.00 84.50 220 PRO A N 1
ATOM 1738 C CA . PRO A 1 220 ? 7.272 -10.617 27.116 1.00 84.50 220 PRO A CA 1
ATOM 1739 C C . PRO A 1 220 ? 6.819 -9.825 25.872 1.00 84.50 220 PRO A C 1
ATOM 1741 O O . PRO A 1 220 ? 5.823 -10.195 25.260 1.00 84.50 220 PRO A O 1
ATOM 1744 N N . HIS A 1 221 ? 7.557 -8.776 25.473 1.00 82.88 221 HIS A N 1
ATOM 1745 C CA . HIS A 1 221 ? 7.317 -8.031 24.224 1.00 82.88 221 HIS A CA 1
ATOM 1746 C C . HIS A 1 221 ? 7.931 -8.777 23.019 1.00 82.88 221 HIS A C 1
ATOM 1748 O O . HIS A 1 221 ? 9.156 -8.808 22.882 1.00 82.88 221 HIS A O 1
ATOM 1754 N N . PRO A 1 222 ? 7.120 -9.378 22.131 1.00 82.38 222 PRO A N 1
ATOM 1755 C CA . PRO A 1 222 ? 7.624 -10.076 20.957 1.00 82.38 222 PRO A CA 1
ATOM 1756 C C . PRO A 1 222 ? 8.015 -9.068 19.861 1.00 82.38 222 PRO A C 1
ATOM 1758 O O . PRO A 1 222 ? 7.179 -8.233 19.486 1.00 82.38 222 PRO A O 1
ATOM 1761 N N . PRO A 1 223 ? 9.233 -9.151 19.292 1.00 83.62 223 PRO A N 1
ATOM 1762 C CA . PRO A 1 223 ? 9.645 -8.270 18.204 1.00 83.62 223 PRO A CA 1
ATOM 1763 C C . PRO A 1 223 ? 8.736 -8.460 16.984 1.00 83.62 223 PRO A C 1
ATOM 1765 O O . PRO A 1 223 ? 8.377 -9.581 16.625 1.00 83.62 223 PRO A O 1
ATOM 1768 N N . GLY A 1 224 ? 8.336 -7.349 16.362 1.00 87.69 224 GLY A N 1
ATOM 1769 C CA . GLY A 1 224 ? 7.426 -7.351 15.209 1.00 87.69 224 GLY A CA 1
ATOM 1770 C C . GLY A 1 224 ? 5.951 -7.592 15.550 1.00 87.69 224 GLY A C 1
ATOM 1771 O O . GLY A 1 224 ? 5.117 -7.643 14.646 1.00 87.69 224 GLY A O 1
ATOM 1772 N N . SER A 1 225 ? 5.598 -7.716 16.832 1.00 89.88 225 SER A N 1
ATOM 1773 C CA . SER A 1 225 ? 4.199 -7.845 17.233 1.00 89.88 225 SER A CA 1
ATOM 1774 C C . SER A 1 225 ? 3.432 -6.528 17.099 1.00 89.88 225 SER A C 1
ATOM 1776 O O . SER A 1 225 ? 3.965 -5.432 17.268 1.00 89.88 225 SER A O 1
ATOM 1778 N N . THR A 1 226 ? 2.136 -6.630 16.827 1.00 92.44 226 THR A N 1
ATOM 1779 C CA . THR A 1 226 ? 1.198 -5.506 16.795 1.00 92.44 226 THR A CA 1
ATOM 1780 C C . THR A 1 226 ? 0.126 -5.721 17.852 1.00 92.44 226 THR A C 1
ATOM 1782 O O . THR A 1 226 ? -0.457 -6.803 17.939 1.00 92.44 226 THR A O 1
ATOM 1785 N N . VAL A 1 227 ? -0.168 -4.699 18.657 1.00 91.94 227 VAL A N 1
ATOM 1786 C CA . VAL A 1 227 ? -1.294 -4.742 19.601 1.00 91.94 227 VAL A CA 1
ATOM 1787 C C . VAL A 1 227 ? -2.394 -3.852 19.071 1.00 91.94 227 VAL A C 1
ATOM 1789 O O . VAL A 1 227 ? -2.158 -2.726 18.633 1.00 91.94 227 VAL A O 1
ATOM 1792 N N . LYS A 1 228 ? -3.613 -4.374 19.086 1.00 93.44 228 LYS A N 1
ATOM 1793 C CA . LYS A 1 228 ? -4.810 -3.637 18.703 1.00 93.44 228 LYS A CA 1
ATOM 1794 C C . LYS A 1 228 ? -5.772 -3.630 19.874 1.00 93.44 228 LYS A C 1
ATOM 1796 O O . LYS A 1 228 ? -5.995 -4.670 20.500 1.00 93.44 228 LYS A O 1
ATOM 1801 N N . VAL A 1 229 ? -6.361 -2.472 20.134 1.00 93.25 229 VAL A N 1
ATOM 1802 C CA . VAL A 1 229 ? -7.546 -2.370 20.976 1.00 93.25 229 VAL A CA 1
ATOM 1803 C C . VAL A 1 229 ? -8.783 -2.409 20.091 1.00 93.25 229 VAL A C 1
ATOM 1805 O O . VAL A 1 229 ? -8.863 -1.746 19.056 1.00 93.25 229 VAL A O 1
ATOM 1808 N N . MET A 1 230 ? -9.751 -3.210 20.505 1.00 94.94 230 MET A N 1
ATOM 1809 C CA . MET A 1 230 ? -11.058 -3.309 19.885 1.00 94.94 230 MET A CA 1
ATOM 1810 C C . MET A 1 230 ? -12.043 -2.586 20.796 1.00 94.94 230 MET A C 1
ATOM 1812 O O . MET A 1 230 ? -12.221 -3.008 21.934 1.00 94.94 230 MET A O 1
ATOM 1816 N N . LEU A 1 231 ? -12.660 -1.503 20.321 1.00 93.75 231 LEU A N 1
ATOM 1817 C CA . LEU A 1 231 ? -13.585 -0.661 21.089 1.00 93.75 231 LEU A CA 1
ATOM 1818 C C . LEU A 1 231 ? -14.984 -0.698 20.476 1.00 93.75 231 LEU A C 1
ATOM 1820 O O . LEU A 1 231 ? -15.131 -0.645 19.256 1.00 93.75 231 LEU A O 1
ATOM 1824 N N . ARG A 1 232 ? -16.028 -0.726 21.303 1.00 93.31 232 ARG A N 1
ATOM 1825 C CA . ARG A 1 232 ? -17.405 -0.478 20.857 1.00 93.31 232 ARG A CA 1
ATOM 1826 C C . ARG A 1 232 ? -18.232 0.194 21.937 1.00 93.31 232 ARG A C 1
ATOM 1828 O O . ARG A 1 232 ? -17.926 0.119 23.118 1.00 93.31 232 ARG A O 1
ATOM 1835 N N . GLN A 1 233 ? -19.337 0.797 21.532 1.00 91.38 233 GLN A N 1
ATOM 1836 C CA . GLN A 1 233 ? -20.397 1.167 22.461 1.00 91.38 233 GLN A CA 1
ATOM 1837 C C . GLN A 1 233 ? -21.178 -0.084 22.873 1.00 91.38 233 GLN A C 1
ATOM 1839 O O . GLN A 1 233 ? -21.538 -0.886 22.005 1.00 91.38 233 GLN A O 1
ATOM 1844 N N . LYS A 1 234 ? -21.475 -0.230 24.168 1.00 93.44 234 LYS A N 1
ATOM 1845 C CA . LYS A 1 234 ? -22.350 -1.296 24.671 1.00 93.44 234 LYS A CA 1
ATOM 1846 C C . LYS A 1 234 ? -23.672 -1.309 23.893 1.00 93.44 234 LYS A C 1
ATOM 1848 O O . LYS A 1 234 ? -24.303 -0.270 23.718 1.00 93.44 234 LYS A O 1
ATOM 1853 N N . GLY A 1 235 ? -24.046 -2.481 23.382 1.00 91.31 235 GLY A N 1
ATOM 1854 C CA . GLY A 1 235 ? -25.222 -2.681 22.524 1.00 91.31 235 GLY A CA 1
ATOM 1855 C C . GLY A 1 235 ? -24.953 -2.603 21.014 1.00 91.31 235 GLY A C 1
ATOM 1856 O O . GLY A 1 235 ? -25.754 -3.114 20.232 1.00 91.31 235 GLY A O 1
ATOM 1857 N N . LYS A 1 236 ? -23.817 -2.049 20.563 1.00 92.19 236 LYS A N 1
ATOM 1858 C CA . LYS A 1 236 ? -23.429 -2.123 19.142 1.00 92.19 236 LYS A CA 1
ATOM 1859 C C . LYS A 1 236 ? -22.830 -3.494 18.816 1.00 92.19 236 LYS A C 1
ATOM 1861 O O . LYS A 1 236 ? -22.122 -4.091 19.621 1.00 92.19 236 LYS A O 1
ATOM 1866 N N . LYS A 1 237 ? -23.092 -4.000 17.606 1.00 93.12 237 LYS A N 1
ATOM 1867 C CA . LYS A 1 237 ? -22.612 -5.329 17.179 1.00 93.12 237 LYS A CA 1
ATOM 1868 C C . LYS A 1 237 ? -21.116 -5.333 16.844 1.00 93.12 237 LYS A C 1
ATOM 1870 O O . LYS A 1 237 ? -20.402 -6.243 17.255 1.00 93.12 237 LYS A O 1
ATOM 1875 N N . ALA A 1 238 ? -20.640 -4.312 16.131 1.00 94.00 238 ALA A N 1
ATOM 1876 C CA . ALA A 1 238 ? -19.275 -4.255 15.612 1.00 94.00 238 ALA A CA 1
ATOM 1877 C C . ALA A 1 238 ? -18.299 -3.550 16.567 1.00 94.00 238 ALA A C 1
ATOM 1879 O O . ALA A 1 238 ? -18.637 -2.535 17.177 1.00 94.00 238 ALA A O 1
ATOM 1880 N N . PHE A 1 239 ? -17.073 -4.074 16.644 1.00 95.25 239 PHE A N 1
ATOM 1881 C CA . PHE A 1 239 ? -15.939 -3.412 17.284 1.00 95.25 239 PHE A CA 1
ATOM 1882 C C . PHE A 1 239 ? -15.115 -2.642 16.253 1.00 95.25 239 PHE A C 1
ATOM 1884 O O . PHE A 1 239 ? -14.824 -3.152 15.172 1.00 95.25 239 PHE A O 1
ATOM 1891 N N . LEU A 1 240 ? -14.697 -1.439 16.625 1.00 92.88 240 LEU A N 1
ATOM 1892 C CA . LEU A 1 240 ? -13.724 -0.634 15.902 1.00 92.88 240 LEU A CA 1
ATOM 1893 C C . LEU A 1 240 ? -12.317 -1.025 16.360 1.00 92.88 240 LEU A C 1
ATOM 1895 O O . LEU A 1 240 ? -12.069 -1.167 17.555 1.00 92.88 240 LEU A O 1
ATOM 1899 N N . SER A 1 241 ? -11.407 -1.217 15.409 1.00 93.69 241 SER A N 1
ATOM 1900 C CA . SER A 1 241 ? -10.024 -1.618 15.673 1.00 93.69 241 SER A CA 1
ATOM 1901 C C . SER A 1 241 ? -9.110 -0.403 15.651 1.00 93.69 241 SER A C 1
ATOM 1903 O O . SER A 1 241 ? -9.018 0.263 14.622 1.00 93.69 241 SER A O 1
ATOM 1905 N N . TYR A 1 242 ? -8.341 -0.200 16.716 1.00 91.31 242 TYR A N 1
ATOM 1906 C CA . TYR A 1 242 ? -7.324 0.843 16.775 1.00 91.31 242 TYR A CA 1
ATOM 1907 C C . TYR A 1 242 ? -5.944 0.261 17.126 1.00 91.31 242 TYR A C 1
ATOM 1909 O O . TYR A 1 242 ? -5.841 -0.533 18.065 1.00 91.31 242 TYR A O 1
ATOM 1917 N N . PRO A 1 243 ? -4.880 0.600 16.376 1.00 90.25 243 PRO A N 1
ATOM 1918 C CA . PRO A 1 243 ? -3.529 0.128 16.672 1.00 90.25 243 PRO A CA 1
ATOM 1919 C C . PRO A 1 243 ? -2.935 0.864 17.882 1.00 90.25 243 PRO A C 1
ATOM 1921 O O . PRO A 1 243 ? -3.065 2.080 17.988 1.00 90.25 243 PRO A O 1
ATOM 1924 N N . LEU A 1 244 ? -2.262 0.133 18.771 1.00 88.00 244 LEU A N 1
ATOM 1925 C CA . LEU A 1 244 ? -1.421 0.688 19.836 1.00 88.00 244 LEU A CA 1
ATOM 1926 C C . LEU A 1 244 ? 0.032 0.776 19.351 1.00 88.00 244 LEU A C 1
ATOM 1928 O O . LEU A 1 244 ? 0.478 -0.064 18.564 1.00 88.00 244 LEU A O 1
ATOM 1932 N N . VAL A 1 245 ? 0.767 1.777 19.831 1.00 87.06 245 VAL A N 1
ATOM 1933 C CA . VAL A 1 245 ? 2.188 1.984 19.522 1.00 87.06 245 VAL A CA 1
ATOM 1934 C C . VAL A 1 245 ? 3.034 1.450 20.674 1.00 87.06 245 VAL A C 1
ATOM 1936 O O . VAL A 1 245 ? 2.701 1.631 21.844 1.00 87.06 245 VAL A O 1
ATOM 1939 N N . TRP A 1 246 ? 4.130 0.773 20.349 1.00 81.12 246 TRP A N 1
ATOM 1940 C CA . TRP A 1 246 ? 5.088 0.285 21.337 1.00 81.12 246 TRP A CA 1
ATOM 1941 C C . TRP A 1 246 ? 6.034 1.393 21.796 1.00 81.12 246 TRP A C 1
ATOM 1943 O O . TRP A 1 246 ? 6.598 2.111 20.974 1.00 81.12 246 TRP A O 1
ATOM 1953 N N . ILE A 1 247 ? 6.234 1.487 23.108 1.00 84.00 247 ILE A N 1
ATOM 1954 C CA . ILE A 1 247 ? 7.207 2.354 23.774 1.00 84.00 247 ILE A CA 1
ATOM 1955 C C . ILE A 1 247 ? 7.961 1.475 24.785 1.00 84.00 247 ILE A C 1
ATOM 1957 O O . ILE A 1 247 ? 7.523 1.265 25.919 1.00 84.00 247 ILE A 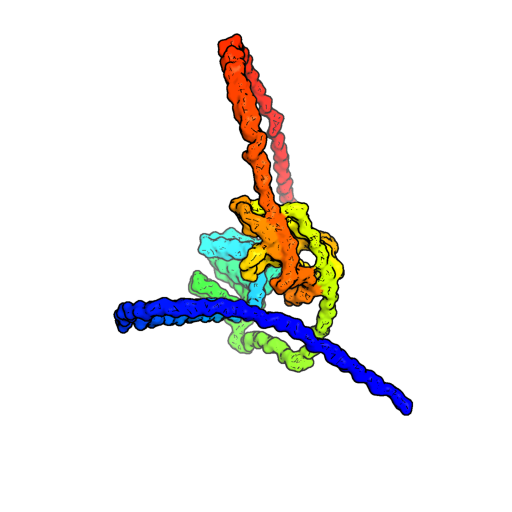O 1
ATOM 1961 N N . GLY A 1 248 ? 9.075 0.881 24.348 1.00 85.00 248 GLY A N 1
ATOM 1962 C CA . GLY A 1 248 ? 9.812 -0.116 25.133 1.00 85.00 248 GLY A CA 1
ATOM 1963 C C . GLY A 1 248 ? 8.973 -1.375 25.396 1.00 85.00 248 GLY A C 1
ATOM 1964 O O . GLY A 1 248 ? 8.446 -1.979 24.468 1.00 85.00 248 GLY A O 1
ATOM 1965 N N . GLN A 1 249 ? 8.821 -1.764 26.666 1.00 80.81 249 GLN A N 1
ATOM 1966 C CA . GLN A 1 249 ? 7.966 -2.893 27.086 1.00 80.81 249 GLN A CA 1
ATOM 1967 C C . GLN A 1 249 ? 6.484 -2.509 27.284 1.00 80.81 249 GLN A C 1
ATOM 1969 O O . GLN A 1 249 ? 5.656 -3.329 27.695 1.00 80.81 249 GLN A O 1
ATOM 1974 N N . ARG A 1 250 ? 6.135 -1.243 27.036 1.00 80.94 250 ARG A N 1
ATOM 1975 C CA . ARG A 1 250 ? 4.776 -0.713 27.182 1.00 80.94 250 ARG A CA 1
ATOM 1976 C C . ARG A 1 250 ? 4.158 -0.519 25.805 1.00 80.94 250 ARG A C 1
ATOM 1978 O O . ARG A 1 250 ? 4.852 -0.202 24.845 1.00 80.94 250 ARG A O 1
ATOM 1985 N N . CYS A 1 251 ? 2.850 -0.700 25.707 1.00 80.38 251 CYS A N 1
ATOM 1986 C CA . CYS A 1 251 ? 2.076 -0.299 24.540 1.00 80.38 251 CYS A CA 1
ATOM 1987 C C . CYS A 1 251 ? 1.129 0.823 24.952 1.00 80.38 251 CYS A C 1
ATOM 1989 O O . CYS A 1 251 ? 0.391 0.709 25.931 1.00 80.38 251 CYS A O 1
ATOM 1991 N N . GLU A 1 252 ? 1.162 1.925 24.221 1.00 81.31 252 GLU A N 1
ATOM 1992 C CA . GLU A 1 252 ? 0.351 3.100 24.508 1.00 81.31 252 GLU A CA 1
ATOM 1993 C C . GLU A 1 252 ? -0.410 3.518 23.254 1.00 81.31 252 GLU A C 1
ATOM 1995 O O . GLU A 1 252 ? 0.049 3.353 22.120 1.00 81.31 252 GLU A O 1
ATOM 2000 N N . GLY A 1 253 ? -1.611 4.052 23.444 1.00 73.88 253 GLY A N 1
ATOM 2001 C CA . GLY A 1 253 ? -2.338 4.688 22.360 1.00 73.88 253 GLY A CA 1
ATOM 2002 C C . GLY A 1 253 ? -3.371 5.670 22.869 1.00 73.88 253 GLY A C 1
ATOM 2003 O O . GLY A 1 253 ? -4.067 5.437 23.859 1.00 73.88 253 GLY A O 1
ATOM 2004 N N . ASN A 1 254 ? -3.452 6.776 22.140 1.00 76.44 254 ASN A N 1
ATOM 2005 C CA . ASN A 1 254 ? -4.416 7.835 22.357 1.00 76.44 254 ASN A CA 1
ATOM 2006 C C . ASN A 1 254 ? -5.453 7.743 21.245 1.00 76.44 254 ASN A C 1
ATOM 2008 O O . ASN A 1 254 ? -5.131 7.934 20.071 1.00 76.44 254 ASN A O 1
ATOM 2012 N N . PHE A 1 255 ? -6.698 7.461 21.607 1.00 76.25 255 PHE A N 1
ATOM 2013 C CA . PHE A 1 255 ? -7.770 7.268 20.636 1.00 76.25 255 PHE A CA 1
ATOM 2014 C C . PHE A 1 255 ? -8.850 8.307 20.831 1.00 76.25 255 PHE A C 1
ATOM 2016 O O . PHE A 1 255 ? -9.273 8.569 21.954 1.00 76.25 255 PHE A O 1
ATOM 2023 N N . LYS A 1 256 ? -9.338 8.882 19.733 1.00 72.75 256 LYS A N 1
ATOM 2024 C CA . LYS A 1 256 ? -10.521 9.734 19.803 1.00 72.75 256 LYS A CA 1
ATOM 2025 C C . LYS A 1 256 ? -11.699 8.875 20.239 1.00 72.75 256 LYS A C 1
ATOM 2027 O O . LYS A 1 256 ? -11.959 7.837 19.628 1.00 72.75 256 LYS A O 1
ATOM 2032 N N . ASN A 1 257 ? -12.383 9.299 21.298 1.00 74.00 257 ASN A N 1
ATOM 2033 C CA . ASN A 1 257 ? -13.579 8.624 21.767 1.00 74.00 257 ASN A CA 1
ATOM 2034 C C . ASN A 1 257 ? -14.577 8.510 20.592 1.00 74.00 257 ASN A C 1
ATOM 2036 O O . ASN A 1 257 ? -14.871 9.529 19.959 1.00 74.00 257 ASN A O 1
ATOM 2040 N N . PRO A 1 258 ? -15.086 7.305 20.258 1.00 71.12 258 PRO A N 1
ATOM 2041 C CA . PRO A 1 258 ? -16.041 7.146 19.160 1.00 71.12 258 PRO A CA 1
ATOM 2042 C C . PRO A 1 258 ? -17.380 7.850 19.432 1.00 71.12 258 PRO A C 1
ATOM 2044 O O . PRO A 1 258 ? -18.211 7.956 18.531 1.00 71.12 258 PRO A O 1
ATOM 2047 N N . PHE A 1 259 ? -17.605 8.317 20.660 1.00 70.75 259 PHE A N 1
ATOM 2048 C CA . PHE A 1 259 ? -18.774 9.095 21.029 1.00 70.75 259 PHE A CA 1
ATOM 2049 C C . PHE A 1 259 ? -18.536 10.578 20.716 1.00 70.75 259 PHE A C 1
ATOM 2051 O O . PHE A 1 259 ? -17.570 11.156 21.225 1.00 70.75 259 PHE A O 1
ATOM 2058 N N . PRO A 1 260 ? -19.409 11.215 19.913 1.00 76.00 260 PRO A N 1
ATOM 2059 C CA . PRO A 1 260 ? -19.311 12.644 19.658 1.00 76.00 260 PRO A CA 1
ATOM 2060 C C . PRO A 1 260 ? -19.510 13.430 20.960 1.00 76.00 260 PRO A C 1
ATOM 2062 O O . PRO A 1 260 ? -20.184 12.967 21.880 1.00 76.00 260 PRO A O 1
ATOM 2065 N N . ALA A 1 261 ? -18.963 14.646 21.025 1.00 75.81 261 ALA A N 1
ATOM 2066 C CA . ALA A 1 261 ? -19.128 15.535 22.181 1.00 75.81 261 ALA A CA 1
ATOM 2067 C C . ALA A 1 261 ? -20.608 15.843 22.499 1.00 75.81 261 ALA A C 1
ATOM 2069 O O . ALA A 1 261 ? -20.946 16.167 23.630 1.00 75.81 261 ALA A O 1
ATOM 2070 N N . THR A 1 262 ? -21.500 15.688 21.515 1.00 75.00 262 THR A N 1
ATOM 2071 C CA . THR A 1 262 ? -22.953 15.881 21.636 1.00 75.00 262 THR A CA 1
ATOM 2072 C C . THR A 1 262 ? -23.684 14.732 22.339 1.00 75.00 262 THR A C 1
ATOM 2074 O O . THR A 1 262 ? -24.898 14.805 22.523 1.00 75.00 262 THR A O 1
ATOM 2077 N N . TYR A 1 263 ? -22.992 13.657 22.726 1.00 78.25 263 TYR A N 1
ATOM 2078 C CA . TYR A 1 263 ? -23.618 12.501 23.363 1.00 78.25 263 TYR A CA 1
ATOM 2079 C C . TYR A 1 263 ? -24.042 12.820 24.808 1.00 78.25 263 TYR A C 1
ATOM 2081 O O . TYR A 1 263 ? -23.201 13.008 25.683 1.00 78.25 263 TYR A O 1
ATOM 2089 N N . LYS A 1 264 ? -25.357 12.868 25.065 1.00 76.81 264 LYS A N 1
ATOM 2090 C CA . LYS A 1 264 ? -25.937 13.293 26.358 1.00 76.81 264 LYS A CA 1
ATOM 2091 C C . LYS A 1 264 ? -26.299 12.153 27.316 1.00 76.81 264 LYS A C 1
ATOM 2093 O O . LYS A 1 264 ? -26.698 12.417 28.442 1.00 76.81 264 LYS A O 1
ATOM 2098 N N . GLN A 1 265 ? -26.215 10.896 26.886 1.00 80.81 265 GLN A N 1
ATOM 2099 C CA . GLN A 1 265 ? -26.657 9.752 27.691 1.00 80.81 265 GLN A CA 1
ATOM 2100 C C . GLN A 1 265 ? -25.491 9.090 28.429 1.00 80.81 265 GLN A C 1
ATOM 2102 O O . GLN A 1 265 ? -24.356 9.085 27.948 1.00 80.81 265 GLN A O 1
ATOM 2107 N N . LYS A 1 266 ? -25.769 8.492 29.596 1.00 85.81 266 LYS A N 1
ATOM 2108 C CA . LYS A 1 266 ? -24.785 7.648 30.281 1.00 85.81 266 LYS A CA 1
ATOM 2109 C C . LYS A 1 266 ? -24.565 6.423 29.403 1.00 85.81 266 LYS A C 1
ATOM 2111 O O . LYS A 1 266 ? -25.503 5.897 28.805 1.00 85.81 266 LYS A O 1
ATOM 2116 N N . GLY A 1 267 ? -23.321 5.989 29.285 1.00 88.75 267 GLY A N 1
ATOM 2117 C CA . GLY A 1 267 ? -22.970 4.885 28.405 1.00 88.75 267 GLY A CA 1
ATOM 2118 C C . GLY A 1 267 ? -21.820 4.064 28.951 1.00 88.75 267 GLY A C 1
ATOM 2119 O O . GLY A 1 267 ? -21.156 4.437 29.915 1.00 88.75 267 GLY A O 1
ATOM 2120 N N . THR A 1 268 ? -21.576 2.929 28.311 1.00 92.44 268 THR A N 1
ATOM 2121 C CA . THR A 1 268 ? -20.423 2.081 28.599 1.00 92.44 268 THR A CA 1
ATOM 2122 C C . THR A 1 268 ? -19.702 1.800 27.293 1.00 92.44 268 THR A C 1
ATOM 2124 O O . THR A 1 268 ? -20.333 1.425 26.297 1.00 92.44 268 THR A O 1
ATOM 2127 N N . ILE A 1 269 ? -18.387 1.994 27.289 1.00 92.19 269 ILE A N 1
ATOM 2128 C CA . ILE A 1 269 ? -17.520 1.544 26.203 1.00 92.19 269 ILE A CA 1
ATOM 2129 C C . ILE A 1 269 ? -17.039 0.147 26.557 1.00 92.19 269 ILE A C 1
ATOM 2131 O O . ILE A 1 269 ? -16.458 -0.067 27.616 1.00 92.19 269 ILE A O 1
ATOM 2135 N N . GLU A 1 270 ? -17.284 -0.798 25.668 1.00 94.81 270 GLU A N 1
ATOM 2136 C CA . GLU A 1 270 ? -16.762 -2.148 25.772 1.00 94.81 270 GLU A CA 1
ATOM 2137 C C . GLU A 1 270 ? -15.447 -2.254 25.004 1.00 94.81 270 GLU A C 1
ATOM 2139 O O . GLU A 1 270 ? -15.332 -1.740 23.886 1.00 94.81 270 GLU A O 1
ATOM 2144 N N . TYR A 1 271 ? -14.460 -2.930 25.589 1.00 94.56 271 TYR A N 1
ATOM 2145 C CA . TYR A 1 271 ? -13.147 -3.083 24.979 1.00 94.56 271 TYR A CA 1
ATOM 2146 C C . TYR A 1 271 ? -12.529 -4.463 25.188 1.00 94.56 271 TYR A C 1
ATOM 2148 O O . TYR A 1 271 ? -12.815 -5.159 26.159 1.00 94.56 271 TYR A O 1
ATOM 2156 N N . PHE A 1 272 ? -11.644 -4.855 24.280 1.00 94.94 272 PHE A N 1
ATOM 2157 C CA . PHE A 1 272 ? -10.703 -5.952 24.496 1.00 94.94 272 PHE A CA 1
ATOM 2158 C C . PHE A 1 272 ? -9.427 -5.711 23.689 1.00 94.94 272 PHE A C 1
ATOM 2160 O O . PHE A 1 272 ? -9.422 -4.928 22.736 1.00 94.94 272 PHE A O 1
ATOM 2167 N N . LEU A 1 273 ? -8.338 -6.376 24.066 1.00 93.31 273 LEU A N 1
ATOM 2168 C CA . LEU A 1 273 ? -7.048 -6.247 23.397 1.00 93.31 273 LEU A CA 1
ATOM 2169 C C . LEU A 1 273 ? -6.641 -7.553 22.743 1.00 93.31 273 LEU A C 1
ATOM 2171 O O . LEU A 1 273 ? -6.871 -8.635 23.285 1.00 93.31 273 LEU A O 1
ATOM 2175 N N . ILE A 1 274 ? -6.000 -7.440 21.584 1.00 94.19 274 ILE A N 1
ATOM 2176 C CA . ILE A 1 274 ? -5.377 -8.564 20.893 1.00 94.19 274 ILE A CA 1
ATOM 2177 C C . ILE A 1 274 ? -3.954 -8.166 20.514 1.00 94.19 274 ILE A C 1
ATOM 2179 O O . ILE A 1 274 ? -3.759 -7.190 19.788 1.00 94.19 274 ILE A O 1
ATOM 2183 N N . ALA A 1 275 ? -2.982 -8.961 20.955 1.00 92.75 275 ALA A N 1
ATOM 2184 C CA . ALA A 1 275 ? -1.626 -8.943 20.425 1.00 92.75 275 ALA A CA 1
ATOM 2185 C C . ALA A 1 275 ? -1.511 -9.976 19.296 1.00 92.75 275 ALA A C 1
ATOM 2187 O O . ALA A 1 275 ? -1.936 -11.127 19.452 1.00 92.75 275 ALA A O 1
ATOM 2188 N N . LYS A 1 276 ? -0.952 -9.566 18.160 1.00 94.06 276 LYS A N 1
ATOM 2189 C CA . LYS A 1 276 ? -0.666 -10.429 17.013 1.00 94.06 276 LYS A CA 1
ATOM 2190 C C . LYS A 1 276 ? 0.801 -10.348 16.620 1.00 94.06 276 LYS A C 1
ATOM 2192 O O . LYS A 1 276 ? 1.402 -9.295 16.799 1.00 94.06 276 LYS A O 1
ATOM 2197 N N . ASP A 1 277 ? 1.355 -11.414 16.065 1.00 92.62 277 ASP A N 1
ATOM 2198 C CA . ASP A 1 277 ? 2.689 -11.380 15.459 1.00 92.62 277 ASP A CA 1
ATOM 2199 C C . ASP A 1 277 ? 2.677 -10.803 14.030 1.00 92.62 277 ASP A C 1
ATOM 2201 O O . ASP A 1 277 ? 1.646 -10.356 13.509 1.00 92.62 277 ASP A O 1
ATOM 2205 N N . ASP A 1 278 ? 3.852 -10.818 13.404 1.00 89.25 278 ASP A N 1
ATOM 2206 C CA . ASP A 1 278 ? 4.094 -10.457 12.008 1.00 89.25 278 ASP A CA 1
ATOM 2207 C C . ASP A 1 278 ? 3.293 -11.326 11.021 1.00 89.25 278 ASP A C 1
ATOM 2209 O O . ASP A 1 278 ? 2.906 -10.862 9.947 1.00 89.25 278 ASP A O 1
ATOM 2213 N N . GLN A 1 279 ? 2.957 -12.555 11.419 1.00 89.62 279 GLN A N 1
ATOM 2214 C CA . GLN A 1 279 ? 2.151 -13.512 10.658 1.00 89.62 279 GLN A CA 1
ATOM 2215 C C . GLN A 1 279 ? 0.643 -13.428 10.960 1.00 89.62 279 GLN A C 1
ATOM 2217 O O . GLN A 1 279 ? -0.130 -14.253 10.473 1.00 89.62 279 GLN A O 1
ATOM 2222 N N . GLN A 1 280 ? 0.194 -12.421 11.721 1.00 91.81 280 GLN A N 1
ATOM 2223 C CA . GLN A 1 280 ? -1.196 -12.236 12.168 1.00 91.81 280 GLN A CA 1
ATOM 2224 C C . GLN A 1 280 ? -1.737 -13.323 13.119 1.00 91.81 280 GLN A C 1
ATOM 2226 O O . GLN A 1 280 ? -2.946 -13.336 13.402 1.00 91.81 280 GLN A O 1
ATOM 2231 N N . GLN A 1 281 ? -0.884 -14.191 13.664 1.00 91.38 281 GLN A N 1
ATOM 2232 C CA . GLN A 1 281 ? -1.247 -15.162 14.690 1.00 91.38 281 GLN A CA 1
ATOM 2233 C C . GLN A 1 281 ? -1.472 -14.451 16.029 1.00 91.38 281 GLN A C 1
ATOM 2235 O O . GLN A 1 281 ? -0.769 -13.511 16.385 1.00 91.38 281 GLN A O 1
ATOM 2240 N N . THR A 1 282 ? -2.494 -14.871 16.780 1.00 92.25 282 THR A N 1
ATOM 2241 C CA . THR A 1 282 ? -2.791 -14.283 18.097 1.00 92.25 282 THR A CA 1
ATOM 2242 C C . THR A 1 282 ? -1.758 -14.756 19.119 1.00 92.25 282 THR A C 1
ATOM 2244 O O . THR A 1 282 ? -1.687 -15.950 19.390 1.00 92.25 282 THR A O 1
ATOM 2247 N N . LEU A 1 283 ? -1.022 -13.818 19.715 1.00 91.06 283 LEU A N 1
ATOM 2248 C CA . LEU A 1 283 ? -0.028 -14.079 20.765 1.00 91.06 283 LEU A CA 1
ATOM 2249 C C . LEU A 1 283 ? -0.626 -14.009 22.175 1.00 91.06 283 LEU A C 1
ATOM 2251 O O . LEU A 1 283 ? -0.208 -14.719 23.082 1.00 91.06 283 LEU A O 1
ATOM 2255 N N . GLY A 1 284 ? -1.624 -13.150 22.362 1.00 89.69 284 GLY A N 1
ATOM 2256 C CA . GLY A 1 284 ? -2.282 -12.946 23.646 1.00 89.69 284 GLY A CA 1
ATOM 2257 C C . GLY A 1 284 ? -3.538 -12.101 23.493 1.00 89.69 284 GLY A C 1
ATOM 2258 O O . GLY A 1 284 ? -3.708 -11.382 22.498 1.00 89.69 284 GLY A O 1
ATOM 2259 N N . ARG A 1 285 ? -4.447 -12.212 24.462 1.00 92.31 285 ARG A N 1
ATOM 2260 C CA . ARG A 1 285 ? -5.678 -11.415 24.524 1.00 92.31 285 ARG A CA 1
ATOM 2261 C C . ARG A 1 285 ? -5.952 -10.987 25.957 1.00 92.31 285 ARG A C 1
ATOM 2263 O O . ARG A 1 285 ? -5.833 -11.801 26.866 1.00 92.31 285 ARG A O 1
ATOM 2270 N N . GLN A 1 286 ? -6.377 -9.739 26.132 1.00 91.75 286 GLN A N 1
ATOM 2271 C CA . GLN A 1 286 ? -7.007 -9.281 27.369 1.00 91.75 286 GLN A CA 1
ATOM 2272 C C . GLN A 1 286 ? -8.487 -9.076 27.082 1.00 91.75 286 GLN A C 1
ATOM 2274 O O . GLN A 1 286 ? -8.827 -8.294 26.190 1.00 91.75 286 GLN A O 1
ATOM 2279 N N . TYR A 1 287 ? -9.351 -9.767 27.827 1.00 94.12 287 TYR A N 1
ATOM 2280 C CA . TYR A 1 287 ? -10.783 -9.877 27.533 1.00 94.12 287 TYR A CA 1
ATOM 2281 C C . TYR A 1 287 ? -11.069 -10.554 26.177 1.00 94.12 287 TYR A C 1
ATOM 2283 O O . TYR A 1 287 ? -10.174 -11.029 25.474 1.00 94.12 287 TYR A O 1
ATOM 2291 N N . SER A 1 288 ? -12.346 -10.662 25.811 1.00 95.12 288 SER A N 1
ATOM 2292 C CA . SER A 1 288 ? -12.759 -11.227 24.522 1.00 95.12 288 SER A CA 1
ATOM 2293 C C . SER A 1 288 ? -13.977 -10.503 23.963 1.00 95.12 288 SER A C 1
ATOM 2295 O O . SER A 1 288 ? -14.667 -9.789 24.681 1.00 95.12 288 SER A O 1
ATOM 2297 N N . SER A 1 289 ? -14.308 -10.750 22.695 1.00 94.69 289 SER A N 1
ATOM 2298 C CA . SER A 1 289 ? -15.547 -10.236 22.100 1.00 94.69 289 SER A CA 1
ATOM 2299 C C . SER A 1 289 ? -16.816 -10.721 22.815 1.00 94.69 289 SER A C 1
ATOM 2301 O O . SER A 1 289 ? -17.831 -10.030 22.773 1.00 94.69 289 SER A O 1
ATOM 2303 N N . LYS A 1 290 ? -16.764 -11.892 23.474 1.00 95.62 290 LYS A N 1
ATOM 2304 C CA . LYS A 1 290 ? -17.875 -12.471 24.252 1.00 95.62 290 LYS A CA 1
ATOM 2305 C C . LYS A 1 290 ? -17.943 -11.933 25.684 1.00 95.62 290 LYS A C 1
ATOM 2307 O O . LYS A 1 290 ? -19.024 -11.857 26.251 1.00 95.62 290 LYS A O 1
ATOM 2312 N N . LYS A 1 291 ? -16.793 -11.589 26.266 1.00 96.25 291 LYS A N 1
ATOM 2313 C CA . LYS A 1 291 ? -16.653 -11.034 27.621 1.00 96.25 291 LYS A CA 1
ATOM 2314 C C . LYS A 1 291 ? -15.7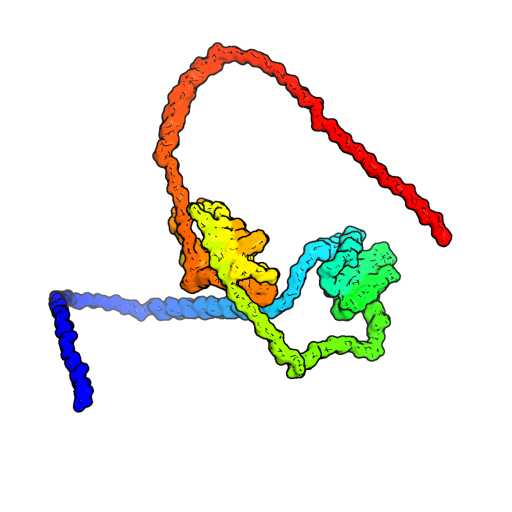23 -9.816 27.564 1.00 96.25 291 LYS A C 1
ATOM 2316 O O . LYS A 1 291 ? -14.541 -9.968 27.889 1.00 96.25 291 LYS A O 1
ATOM 2321 N N . PRO A 1 292 ? -16.196 -8.666 27.051 1.00 96.62 292 PRO A N 1
ATOM 2322 C CA . PRO A 1 292 ? -15.372 -7.470 26.936 1.00 96.62 292 PRO A CA 1
ATOM 2323 C C . PRO A 1 292 ? -15.197 -6.782 28.296 1.00 96.62 292 PRO A C 1
ATOM 2325 O O . PRO A 1 292 ? -16.071 -6.856 29.161 1.00 96.62 292 PRO A O 1
ATOM 2328 N N . GLY A 1 293 ? -14.082 -6.074 28.466 1.00 93.94 293 GLY A N 1
ATOM 2329 C CA . GLY A 1 293 ? -13.912 -5.101 29.541 1.00 93.94 293 GLY A CA 1
ATOM 2330 C C . GLY A 1 293 ? -14.846 -3.908 29.335 1.00 93.94 293 GLY A C 1
ATOM 2331 O O . GLY A 1 293 ? -15.310 -3.664 28.223 1.00 93.94 293 GLY A O 1
ATOM 2332 N N . SER A 1 294 ? -15.140 -3.164 30.399 1.00 94.00 294 SER A N 1
ATOM 2333 C CA . SER A 1 294 ? -16.094 -2.048 30.374 1.00 94.00 294 SER A CA 1
ATOM 2334 C C . SER A 1 294 ? -15.471 -0.771 30.931 1.00 94.00 294 SER A C 1
ATOM 2336 O O . SER A 1 294 ? -14.793 -0.807 31.953 1.00 94.00 294 SER A O 1
ATOM 2338 N N . ILE A 1 295 ? -15.716 0.356 30.265 1.00 92.25 295 ILE A N 1
ATOM 2339 C CA . ILE A 1 295 ? -15.305 1.699 30.684 1.00 92.25 295 ILE A CA 1
ATOM 2340 C C . ILE A 1 295 ? -16.580 2.538 30.822 1.00 92.25 295 ILE A C 1
ATOM 2342 O O . ILE A 1 295 ? -17.265 2.758 29.815 1.00 92.25 295 ILE A O 1
ATOM 2346 N N . PRO A 1 296 ? -16.946 2.989 32.032 1.00 91.31 296 PRO A N 1
ATOM 2347 C CA . PRO A 1 296 ? -18.106 3.851 32.206 1.00 91.31 296 PRO A CA 1
ATOM 2348 C C . PRO A 1 296 ? -17.833 5.235 31.601 1.00 91.31 296 PRO A C 1
ATOM 2350 O O . PRO A 1 296 ? -16.795 5.845 31.860 1.00 91.31 296 PRO A O 1
ATOM 2353 N N . LEU A 1 297 ? -18.775 5.737 30.802 1.00 88.94 297 LEU A N 1
ATOM 2354 C CA . LEU A 1 297 ? -18.778 7.124 30.346 1.00 88.94 297 LEU A CA 1
ATOM 2355 C C . LEU A 1 297 ? -19.418 7.997 31.415 1.00 88.94 297 LEU A C 1
ATOM 2357 O O . LEU A 1 297 ? -20.579 7.789 31.780 1.00 88.94 297 LEU A O 1
ATOM 2361 N N . GLN A 1 298 ? -18.675 8.997 31.872 1.00 88.75 298 GLN A N 1
ATOM 2362 C CA . GLN A 1 298 ? -19.237 10.048 32.703 1.00 88.75 298 GLN A CA 1
ATOM 2363 C C . GLN A 1 298 ? -19.747 11.161 31.794 1.00 88.75 298 GLN A C 1
ATOM 2365 O O . GLN A 1 298 ? -19.056 11.616 30.884 1.00 88.75 298 GLN A O 1
ATOM 2370 N N . ILE A 1 299 ? -20.980 11.596 32.023 1.00 84.31 299 ILE A N 1
ATOM 2371 C CA . ILE A 1 299 ? -21.461 12.844 31.440 1.00 84.31 299 ILE A CA 1
ATOM 2372 C C . ILE A 1 299 ? -20.920 13.943 32.346 1.00 84.31 299 ILE A C 1
ATOM 2374 O O . ILE A 1 299 ? -21.043 13.832 33.566 1.00 84.31 299 ILE A O 1
ATOM 2378 N N . ARG A 1 300 ? -20.361 15.014 31.773 1.00 79.12 300 ARG A N 1
ATOM 2379 C CA . ARG A 1 300 ? -20.260 16.271 32.516 1.00 79.12 300 ARG A CA 1
ATOM 2380 C C . ARG A 1 300 ? -21.691 16.718 32.796 1.00 79.12 300 ARG A C 1
ATOM 2382 O O . ARG A 1 300 ? -22.312 17.345 31.942 1.00 79.12 300 ARG A O 1
ATOM 2389 N N . THR A 1 301 ? -22.242 16.348 33.948 1.00 72.06 301 THR A N 1
ATOM 2390 C CA . THR A 1 301 ? -23.366 17.074 34.535 1.00 72.06 301 THR A CA 1
ATOM 2391 C C . THR A 1 301 ? -22.842 18.478 34.739 1.00 72.06 301 THR A C 1
ATOM 2393 O O . THR A 1 301 ? -22.090 18.733 35.676 1.00 72.06 301 THR A O 1
ATOM 2396 N N . GLY A 1 302 ? -23.097 19.345 33.761 1.00 59.69 302 GLY A N 1
ATOM 2397 C CA . GLY A 1 302 ? -22.676 20.725 33.836 1.00 59.69 302 GLY A CA 1
ATOM 2398 C C . GLY A 1 302 ? -23.203 21.285 35.145 1.00 59.69 302 GLY A C 1
ATOM 2399 O O . GLY A 1 302 ? -24.413 21.318 35.351 1.00 59.69 302 GLY A O 1
ATOM 2400 N N . GLY A 1 303 ? -22.301 21.760 35.999 1.00 49.47 303 GLY A N 1
ATOM 2401 C CA . GLY A 1 303 ? -22.608 22.739 37.038 1.00 49.47 303 GLY A CA 1
ATOM 2402 C C . GLY A 1 303 ? -23.012 24.080 36.416 1.00 49.47 303 GLY A C 1
ATOM 2403 O O . GLY A 1 303 ? -22.547 25.127 36.840 1.00 49.47 303 GLY A O 1
ATOM 2404 N N . ALA A 1 304 ? -23.854 24.052 35.383 1.00 50.09 304 ALA A N 1
ATOM 2405 C CA . ALA A 1 304 ? -24.393 25.210 34.687 1.00 50.09 304 ALA A CA 1
ATOM 2406 C C . ALA A 1 304 ? -25.654 25.755 35.389 1.00 50.09 304 ALA A C 1
ATOM 2408 O O . ALA A 1 304 ? -26.406 26.507 34.787 1.00 50.09 304 ALA A O 1
ATOM 2409 N N . GLY A 1 305 ? -25.898 25.359 36.646 1.00 47.94 305 GLY A N 1
ATOM 2410 C CA . GLY A 1 305 ? -27.094 25.733 37.405 1.00 47.94 305 GLY A CA 1
ATOM 2411 C C . GLY A 1 305 ? -26.902 26.791 38.494 1.00 47.94 305 GLY A C 1
ATOM 2412 O O . GLY A 1 305 ? -27.906 27.297 38.970 1.00 47.94 305 GLY A O 1
ATOM 2413 N N . TRP A 1 306 ? -25.671 27.144 38.899 1.00 43.97 306 TRP A N 1
ATOM 2414 C CA . TRP A 1 306 ? -25.481 28.013 40.080 1.00 43.97 306 TRP A CA 1
ATOM 2415 C C . TRP A 1 306 ? -24.539 29.215 39.917 1.00 43.97 306 TRP A C 1
ATOM 2417 O O . TRP A 1 306 ? -24.560 30.089 40.773 1.00 43.97 306 TRP A O 1
ATOM 2427 N N . VAL A 1 307 ? -23.758 29.335 38.834 1.00 48.81 307 VAL A N 1
ATOM 2428 C CA . VAL A 1 307 ? -22.793 30.458 38.699 1.00 48.81 307 VAL A CA 1
ATOM 2429 C C . VAL A 1 307 ? -23.281 31.577 37.765 1.00 48.81 307 VAL A C 1
ATOM 2431 O O . VAL A 1 307 ? -22.776 32.693 37.816 1.00 48.81 307 VAL A O 1
ATOM 2434 N N . VAL A 1 308 ? -24.313 31.339 36.950 1.00 48.00 308 VAL A N 1
ATOM 2435 C CA . VAL A 1 308 ? -24.810 32.359 36.007 1.00 48.00 308 VAL A CA 1
ATOM 2436 C C . VAL A 1 308 ? -25.703 33.445 36.646 1.00 48.00 308 VAL A C 1
ATOM 2438 O O . VAL A 1 308 ? -25.583 34.587 36.205 1.00 48.00 308 VAL A O 1
ATOM 2441 N N . PRO A 1 309 ? -26.518 33.216 37.704 1.00 49.78 309 PRO A N 1
ATOM 2442 C CA . PRO A 1 309 ? -27.304 34.321 38.257 1.00 49.78 309 PRO A CA 1
ATOM 2443 C C . PRO A 1 309 ? -26.465 35.340 39.048 1.00 49.78 309 PRO A C 1
ATOM 2445 O O . PRO A 1 309 ? -26.838 36.507 39.102 1.00 49.78 309 PRO A O 1
ATOM 2448 N N . VAL A 1 310 ? -25.308 34.958 39.606 1.00 49.91 310 VAL A N 1
ATOM 2449 C CA . VAL A 1 310 ? -24.490 35.888 40.413 1.00 49.91 310 VAL A CA 1
ATOM 2450 C C . VAL A 1 310 ? -23.698 36.862 39.533 1.00 49.91 310 VAL A C 1
ATOM 2452 O O . VAL A 1 310 ? -23.606 38.042 39.853 1.00 49.91 310 VAL A O 1
ATOM 2455 N N . VAL A 1 311 ? -23.187 36.421 38.378 1.00 49.66 311 VAL A N 1
ATOM 2456 C CA . VAL A 1 311 ? -22.407 37.307 37.494 1.00 49.66 311 VAL A CA 1
ATOM 2457 C C . VAL A 1 311 ? -23.310 38.281 36.728 1.00 49.66 311 VAL A C 1
ATOM 2459 O O . VAL A 1 311 ? -22.931 39.432 36.538 1.00 49.66 311 VAL A O 1
ATOM 2462 N N . ILE A 1 312 ? -24.536 37.886 36.362 1.00 49.56 312 ILE A N 1
ATOM 2463 C CA . ILE A 1 312 ? -25.490 38.812 35.726 1.00 49.56 312 ILE A CA 1
ATOM 2464 C C . ILE A 1 312 ? -26.030 39.830 36.748 1.00 49.56 312 ILE A C 1
ATOM 2466 O O . ILE A 1 312 ? -26.168 41.002 36.411 1.00 49.56 312 ILE A O 1
ATOM 2470 N N . GLY A 1 313 ? -26.232 39.437 38.012 1.00 45.62 313 GLY A N 1
ATOM 2471 C CA . GLY A 1 313 ? -26.602 40.374 39.080 1.00 45.62 313 GLY A CA 1
ATOM 2472 C C . GLY A 1 313 ? -25.527 41.429 39.378 1.00 45.62 313 GLY A C 1
ATOM 2473 O O . GLY A 1 313 ? -25.850 42.599 39.556 1.00 45.62 313 GLY A O 1
ATOM 2474 N N . VAL A 1 314 ? -24.242 41.054 39.367 1.00 48.62 314 VAL A N 1
ATOM 2475 C CA . VAL A 1 314 ? -23.135 41.989 39.659 1.00 48.62 314 VAL A CA 1
ATOM 2476 C C . VAL A 1 314 ? -22.794 42.887 38.461 1.00 48.62 314 VAL A C 1
ATOM 2478 O O . VAL A 1 314 ? -22.465 44.057 38.651 1.00 48.62 314 VAL A O 1
ATOM 2481 N N . VAL A 1 315 ? -22.927 42.404 37.221 1.00 48.22 315 VAL A N 1
ATOM 2482 C CA . VAL A 1 315 ? -22.633 43.216 36.023 1.00 48.22 315 VAL A CA 1
ATOM 2483 C C . VAL A 1 315 ? -23.724 44.259 35.749 1.00 48.22 315 VAL A C 1
ATOM 2485 O O . VAL A 1 315 ? -23.400 45.368 35.331 1.00 48.22 315 VAL A O 1
ATOM 2488 N N . VAL A 1 316 ? -24.997 43.970 36.048 1.00 50.81 316 VAL A N 1
ATOM 2489 C CA . VAL A 1 316 ? -26.081 44.958 35.871 1.00 50.81 316 VAL A CA 1
ATOM 2490 C C . VAL A 1 316 ? -26.014 46.072 36.926 1.00 50.81 316 VAL A C 1
ATOM 2492 O O . VAL A 1 316 ? -26.286 47.225 36.603 1.00 50.81 316 VAL A O 1
ATOM 2495 N N . VAL A 1 317 ? -25.563 45.779 38.151 1.00 50.69 317 VAL A N 1
ATOM 2496 C CA . VAL A 1 317 ? -25.362 46.812 39.188 1.00 50.69 317 VAL A CA 1
ATOM 2497 C C . VAL A 1 317 ? -24.056 47.598 38.970 1.00 50.69 317 VAL A C 1
ATOM 2499 O O . VAL A 1 317 ? -24.020 48.803 39.203 1.00 50.69 317 VAL A O 1
ATOM 2502 N N . GLY A 1 318 ? -22.998 46.968 38.444 1.00 43.22 318 GLY A N 1
ATOM 2503 C CA . GLY A 1 318 ? -21.729 47.645 38.140 1.00 43.22 318 GLY A CA 1
ATOM 2504 C C . GLY A 1 318 ? -21.767 48.555 36.903 1.00 43.22 318 GLY A C 1
ATOM 2505 O O . GLY A 1 318 ? -21.131 49.609 36.893 1.00 43.22 318 GLY A O 1
ATOM 2506 N N . ALA A 1 319 ? -22.538 48.200 35.869 1.00 43.75 319 ALA A N 1
ATOM 2507 C CA . ALA A 1 319 ? -22.618 48.991 34.637 1.00 43.75 319 ALA A CA 1
ATOM 2508 C C . ALA A 1 319 ? -23.376 50.321 34.810 1.00 43.75 319 ALA A C 1
ATOM 2510 O O . ALA A 1 319 ? -23.043 51.294 34.133 1.00 43.75 319 ALA A O 1
ATOM 2511 N N . ALA A 1 320 ? -24.336 50.389 35.742 1.00 49.06 320 ALA A N 1
ATOM 2512 C CA . ALA A 1 320 ? -25.062 51.622 36.061 1.00 49.06 320 ALA A CA 1
ATOM 2513 C C . ALA A 1 320 ? -24.206 52.643 36.837 1.00 49.06 320 ALA A C 1
ATOM 2515 O O . ALA A 1 320 ? -24.438 53.841 36.725 1.00 49.06 320 ALA A O 1
ATOM 2516 N N . ALA A 1 321 ? -23.194 52.190 37.587 1.00 50.34 321 ALA A N 1
ATOM 2517 C CA . ALA A 1 321 ? -22.273 53.075 38.306 1.00 50.34 321 ALA A CA 1
ATOM 2518 C C . ALA A 1 321 ? -21.090 53.547 37.436 1.00 50.34 321 ALA A C 1
ATOM 2520 O O . ALA A 1 321 ? -20.571 54.645 37.628 1.00 50.34 321 ALA A O 1
ATOM 2521 N N . ALA A 1 322 ? -20.658 52.739 36.462 1.00 47.03 322 ALA A N 1
ATOM 2522 C CA . ALA A 1 322 ? -19.517 53.074 35.607 1.00 47.03 322 ALA A CA 1
ATOM 2523 C C . ALA A 1 322 ? -19.862 54.064 34.477 1.00 47.03 322 ALA A C 1
ATOM 2525 O O . ALA A 1 322 ? -18.996 54.825 34.047 1.00 47.03 322 ALA A O 1
ATOM 2526 N N . THR A 1 323 ? -21.117 54.103 34.010 1.00 50.62 323 THR A N 1
ATOM 2527 C CA . THR A 1 323 ? -21.537 55.041 32.948 1.00 50.62 323 THR A CA 1
ATOM 2528 C C . THR A 1 323 ? -21.622 56.491 33.426 1.00 50.62 323 THR A C 1
ATOM 2530 O O . THR A 1 323 ? -21.354 57.396 32.641 1.00 50.62 323 THR A O 1
ATOM 2533 N N . THR A 1 324 ? -21.892 56.738 34.710 1.00 53.50 324 THR A N 1
ATOM 2534 C CA . THR A 1 324 ? -21.842 58.086 35.303 1.00 53.50 324 THR A CA 1
ATOM 2535 C C . THR A 1 324 ? -20.415 58.601 35.487 1.00 53.50 324 THR A C 1
ATOM 2537 O O . THR A 1 324 ? -20.195 59.805 35.417 1.00 53.50 324 THR A O 1
ATOM 2540 N N . TYR A 1 325 ? -19.432 57.714 35.674 1.00 51.34 325 TYR A N 1
ATOM 2541 C CA . TYR A 1 325 ? -18.038 58.119 35.894 1.00 51.34 325 TYR A CA 1
ATOM 2542 C C . TYR A 1 325 ? -17.290 58.443 34.589 1.00 51.34 325 TYR A C 1
ATOM 2544 O O . TYR A 1 325 ? -16.396 59.284 34.578 1.00 51.34 325 TYR A O 1
ATOM 2552 N N . PHE A 1 326 ? -17.672 57.814 33.471 1.00 49.44 326 PHE A N 1
ATOM 2553 C CA . PHE A 1 326 ? -16.979 57.972 32.183 1.00 49.44 326 PHE A CA 1
ATOM 2554 C C . PHE A 1 326 ? -17.390 59.221 31.382 1.00 49.44 326 PHE A C 1
ATOM 2556 O O . PHE A 1 326 ? -16.697 59.589 30.441 1.00 49.44 326 PHE A O 1
ATOM 2563 N N . LEU A 1 327 ? -18.482 59.900 31.753 1.00 52.34 327 LEU A N 1
ATOM 2564 C CA . LEU A 1 327 ? -18.904 61.162 31.121 1.00 52.34 327 LEU A CA 1
ATOM 2565 C C . LEU A 1 327 ? -18.223 62.411 31.715 1.00 52.34 327 LEU A C 1
ATOM 2567 O O . LEU A 1 327 ? -18.466 63.512 31.235 1.00 52.34 327 LEU A O 1
ATOM 2571 N N . LEU A 1 328 ? -17.375 62.254 32.739 1.00 51.06 328 LEU A N 1
ATOM 2572 C CA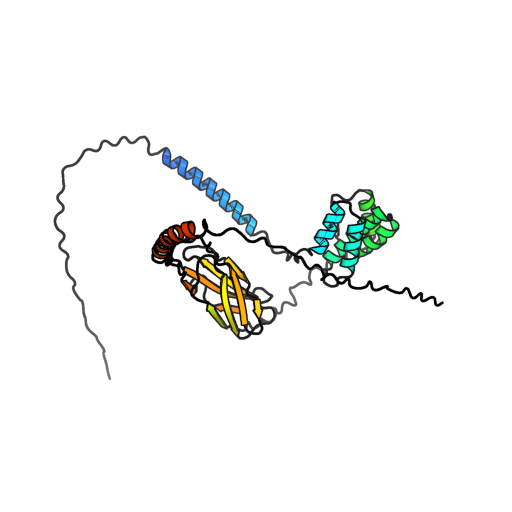 . LEU A 1 328 ? -16.732 63.363 33.460 1.00 51.06 328 LEU A CA 1
ATOM 2573 C C . LEU A 1 328 ? -15.224 63.509 33.207 1.00 51.06 328 LEU A C 1
ATOM 2575 O O . LEU A 1 328 ? -14.601 64.377 33.812 1.00 51.06 328 LEU A O 1
ATOM 2579 N N . GLN A 1 329 ? -14.616 62.693 32.342 1.00 46.25 329 GLN A N 1
ATOM 2580 C CA . GLN A 1 329 ? -13.180 62.792 32.066 1.00 46.25 329 GLN A CA 1
ATOM 2581 C C . GLN A 1 329 ? -12.910 63.031 30.581 1.00 46.25 329 GLN A C 1
ATOM 2583 O O . GLN A 1 329 ? -13.180 62.178 29.737 1.00 46.25 329 GLN A O 1
ATOM 2588 N N . GLU A 1 330 ? -12.363 64.210 30.276 1.00 49.81 330 GLU A N 1
ATOM 2589 C CA . GLU A 1 330 ? -11.799 64.525 28.965 1.00 49.81 330 GLU A CA 1
ATOM 2590 C C . GLU A 1 330 ? -10.581 63.626 28.682 1.00 49.81 330 GLU A C 1
ATOM 2592 O O . GLU A 1 330 ? -9.747 63.420 29.570 1.00 49.81 330 GLU A O 1
ATOM 2597 N N . PRO A 1 331 ? -10.451 63.066 27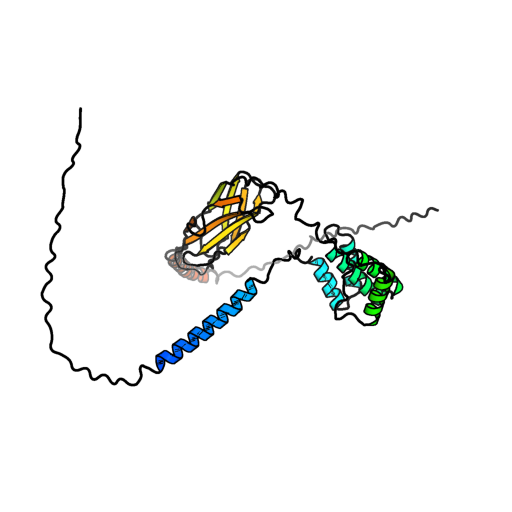.466 1.00 47.38 331 PRO A N 1
ATOM 2598 C CA . PRO A 1 331 ? -9.366 62.145 27.153 1.00 47.38 331 PRO A CA 1
ATOM 2599 C C . PRO A 1 331 ? -8.045 62.889 26.878 1.00 47.38 331 PRO A C 1
ATOM 2601 O O . PRO A 1 331 ? -8.007 63.747 25.994 1.00 47.38 331 PRO A O 1
ATOM 2604 N N . PRO A 1 332 ? -6.928 62.535 27.546 1.00 45.00 332 PRO A N 1
ATOM 2605 C CA . PRO A 1 332 ? -5.607 63.001 27.143 1.00 45.00 332 PRO A CA 1
ATOM 2606 C C . PRO A 1 332 ? -5.113 62.241 25.901 1.00 45.00 332 PRO A C 1
ATOM 2608 O O . PRO A 1 332 ? -5.270 61.023 25.782 1.00 45.00 332 PRO A O 1
ATOM 2611 N N . GLY A 1 333 ? -4.510 62.985 24.971 1.00 47.25 333 GLY A N 1
ATOM 2612 C CA . GLY A 1 333 ? -3.938 62.471 23.728 1.00 47.25 333 GLY A CA 1
ATOM 2613 C C . GLY A 1 333 ? -2.779 61.502 23.965 1.00 47.25 333 GLY A C 1
ATOM 2614 O O . GLY A 1 333 ? -1.927 61.729 24.822 1.00 47.25 333 GLY A O 1
ATOM 2615 N N . ILE A 1 334 ? -2.752 60.417 23.189 1.00 39.78 334 ILE A N 1
ATOM 2616 C CA . ILE A 1 334 ? -1.706 59.392 23.236 1.00 39.78 334 ILE A CA 1
ATOM 2617 C C . ILE A 1 334 ? -0.953 59.399 21.905 1.00 39.78 334 ILE A C 1
ATOM 2619 O O . ILE A 1 334 ? -1.508 59.036 20.868 1.00 39.78 334 ILE A O 1
ATOM 2623 N N . ASP A 1 335 ? 0.323 59.777 21.972 1.00 40.44 335 ASP A N 1
ATOM 2624 C CA . ASP A 1 335 ? 1.326 59.565 20.929 1.00 40.44 335 ASP A CA 1
ATOM 2625 C C . ASP A 1 335 ? 1.779 58.100 20.917 1.00 40.44 335 ASP A C 1
ATOM 2627 O O . ASP A 1 335 ? 2.117 57.522 21.954 1.00 40.44 335 ASP A O 1
ATOM 2631 N N . VAL A 1 336 ? 1.826 57.494 19.729 1.00 36.53 336 VAL A N 1
ATOM 2632 C CA . VAL A 1 336 ? 2.266 56.107 19.530 1.00 36.53 336 VAL A CA 1
ATOM 2633 C C . VAL A 1 336 ? 3.526 56.099 18.671 1.00 36.53 336 VAL A C 1
ATOM 2635 O O . VAL A 1 336 ? 3.473 56.326 17.465 1.00 36.53 336 VAL A O 1
ATOM 2638 N N . SER A 1 337 ? 4.668 55.785 19.285 1.00 35.16 337 SER A N 1
ATOM 2639 C CA . SER A 1 337 ? 5.919 55.485 18.582 1.00 35.16 337 SER A CA 1
ATOM 2640 C C . SER A 1 337 ? 6.095 53.968 18.444 1.00 35.16 337 SER A C 1
ATOM 2642 O O . SER A 1 337 ? 6.048 53.217 19.418 1.00 35.16 337 SER A O 1
ATOM 2644 N N . ILE A 1 338 ? 6.273 53.499 17.206 1.00 35.28 338 ILE A N 1
ATOM 2645 C CA . ILE A 1 338 ? 6.466 52.083 16.866 1.00 35.28 338 ILE A CA 1
ATOM 2646 C C . ILE A 1 338 ? 7.945 51.867 16.540 1.00 35.28 338 ILE A C 1
ATOM 2648 O O . ILE A 1 338 ? 8.470 52.429 15.582 1.00 35.28 338 ILE A O 1
ATOM 2652 N N . ASN A 1 339 ? 8.617 51.034 17.336 1.00 32.28 339 ASN A N 1
ATOM 2653 C CA . ASN A 1 339 ? 10.013 50.657 17.131 1.00 32.28 339 ASN A CA 1
ATOM 2654 C C . ASN A 1 339 ? 10.100 49.448 16.179 1.00 32.28 339 ASN A C 1
ATOM 2656 O O . ASN A 1 339 ? 9.631 48.356 16.504 1.00 32.28 339 ASN A O 1
ATOM 2660 N N . ILE A 1 340 ? 10.688 49.652 14.998 1.00 41.12 340 ILE A N 1
ATOM 2661 C CA . ILE A 1 340 ? 10.907 48.631 13.967 1.00 41.12 340 ILE A CA 1
ATOM 2662 C C . ILE A 1 340 ? 12.410 48.357 13.905 1.00 41.12 340 ILE A C 1
ATOM 2664 O O . ILE A 1 340 ? 13.128 49.073 13.222 1.00 41.12 340 ILE A O 1
ATOM 2668 N N . ASN A 1 341 ? 12.893 47.331 14.606 1.00 36.88 341 ASN A N 1
ATOM 2669 C CA . ASN A 1 341 ? 14.244 46.792 14.412 1.00 36.88 341 ASN A CA 1
ATOM 2670 C C . ASN A 1 341 ? 14.314 45.337 14.897 1.00 36.88 341 ASN A C 1
ATOM 2672 O O . ASN A 1 341 ? 14.697 45.065 16.030 1.00 36.88 341 ASN A O 1
ATOM 2676 N N . ALA A 1 342 ? 13.932 44.391 14.034 1.00 37.31 342 ALA A N 1
ATOM 2677 C CA . ALA A 1 342 ? 14.237 42.966 14.209 1.00 37.31 342 ALA A CA 1
ATOM 2678 C C . ALA A 1 342 ? 14.093 42.183 12.889 1.00 37.31 342 ALA A C 1
ATOM 2680 O O . ALA A 1 342 ? 13.281 41.268 12.782 1.00 37.31 342 ALA A O 1
ATOM 2681 N N . LEU A 1 343 ? 14.881 42.527 11.868 1.00 35.72 343 LEU A N 1
ATOM 2682 C CA . LEU A 1 343 ? 15.087 41.675 10.692 1.00 35.72 343 LEU A CA 1
ATOM 2683 C C . LEU A 1 343 ? 16.577 41.687 10.336 1.00 35.72 343 LEU A C 1
ATOM 2685 O O . LEU A 1 343 ? 17.077 42.641 9.751 1.00 35.72 343 LEU A O 1
ATOM 2689 N N . SER A 1 344 ? 17.286 40.623 10.716 1.00 40.16 344 SER A N 1
ATOM 2690 C CA . SER A 1 344 ? 18.672 40.375 10.307 1.00 40.16 344 SER A CA 1
ATOM 2691 C C . SER A 1 344 ? 18.703 39.250 9.260 1.00 40.16 344 SER A C 1
ATOM 2693 O O . SER A 1 344 ? 18.139 38.180 9.520 1.00 40.16 344 SER A O 1
ATOM 2695 N N . PRO A 1 345 ? 19.304 39.455 8.072 1.00 47.97 345 PRO A N 1
ATOM 2696 C CA . PRO A 1 345 ? 19.404 38.435 7.032 1.00 47.97 345 PRO A CA 1
ATOM 2697 C C . PRO A 1 345 ? 20.633 37.526 7.221 1.00 47.97 345 PRO A C 1
ATOM 2699 O O . PRO A 1 345 ? 21.737 37.975 7.514 1.00 47.97 345 PRO A O 1
ATOM 2702 N N . GLN A 1 346 ? 20.442 36.224 7.002 1.00 44.34 346 GLN A N 1
ATOM 2703 C CA . GLN A 1 346 ? 21.514 35.220 6.957 1.00 44.34 346 GLN A CA 1
ATOM 2704 C C . GLN A 1 346 ? 22.262 35.274 5.606 1.00 44.34 346 GLN A C 1
ATOM 2706 O O . GLN A 1 346 ? 21.609 35.401 4.567 1.00 44.34 346 GLN A O 1
ATOM 2711 N N . PRO A 1 347 ? 23.603 35.130 5.580 1.00 50.12 347 PRO A N 1
ATOM 2712 C CA . PRO A 1 347 ? 24.386 35.221 4.351 1.00 50.12 347 PRO A CA 1
ATOM 2713 C C . PRO A 1 347 ? 24.359 33.937 3.503 1.00 50.12 347 PRO A C 1
ATOM 2715 O O . PRO A 1 347 ? 24.416 32.809 3.996 1.00 50.12 347 PRO A O 1
ATOM 2718 N N . LEU A 1 348 ? 24.316 34.153 2.187 1.00 43.47 348 LEU A N 1
ATOM 2719 C CA . LEU A 1 348 ? 24.412 33.161 1.117 1.00 43.47 348 LEU A CA 1
ATOM 2720 C C . LEU A 1 348 ? 25.766 32.433 1.136 1.00 43.47 348 LEU A C 1
ATOM 2722 O O . LEU A 1 348 ? 26.823 33.052 1.046 1.00 43.47 348 LEU A O 1
ATOM 2726 N N . ARG A 1 349 ? 25.727 31.097 1.180 1.00 44.44 349 ARG A N 1
ATOM 2727 C CA . ARG A 1 349 ? 26.896 30.226 0.990 1.00 44.44 349 ARG A CA 1
ATOM 2728 C C . ARG A 1 349 ? 27.109 29.960 -0.504 1.00 44.44 349 ARG A C 1
ATOM 2730 O O . ARG A 1 349 ? 26.326 29.249 -1.131 1.00 44.44 349 ARG A O 1
ATOM 2737 N N . THR A 1 350 ? 28.184 30.509 -1.054 1.00 47.00 350 THR A N 1
ATOM 2738 C CA . THR A 1 350 ? 28.734 30.197 -2.378 1.00 47.00 350 THR A CA 1
ATOM 2739 C C . THR A 1 350 ? 29.376 28.805 -2.374 1.00 47.00 350 THR A C 1
ATOM 2741 O O . THR A 1 350 ? 30.204 28.485 -1.523 1.00 47.00 350 THR A O 1
ATOM 2744 N N . VAL A 1 351 ? 28.985 27.951 -3.324 1.00 52.53 351 VAL A N 1
ATOM 2745 C CA . VAL A 1 351 ? 29.600 26.636 -3.562 1.00 52.53 351 VAL A CA 1
ATOM 2746 C C . VAL A 1 351 ? 30.627 26.794 -4.679 1.00 52.53 351 VAL A C 1
ATOM 2748 O O . VAL A 1 351 ? 30.271 27.100 -5.814 1.00 52.53 351 VAL A O 1
ATOM 2751 N N . GLY A 1 352 ? 31.902 26.617 -4.334 1.00 47.62 352 GLY A N 1
ATOM 2752 C CA . GLY A 1 352 ? 33.024 26.661 -5.266 1.00 47.62 352 GLY A CA 1
ATOM 2753 C C . GLY A 1 352 ? 33.077 25.429 -6.170 1.00 47.62 352 GLY A C 1
ATOM 2754 O O . GLY A 1 352 ? 33.010 24.291 -5.709 1.00 47.62 352 GLY A O 1
ATOM 2755 N N . HIS A 1 353 ? 33.222 25.684 -7.468 1.00 44.53 353 HIS A N 1
ATOM 2756 C CA . HIS A 1 353 ? 33.601 24.715 -8.488 1.00 44.53 353 HIS A CA 1
ATOM 2757 C C . HIS A 1 353 ? 35.106 24.430 -8.373 1.00 44.53 353 HIS A C 1
ATOM 2759 O O . HIS A 1 353 ? 35.916 25.324 -8.604 1.00 44.53 353 HIS A O 1
ATOM 2765 N N . THR A 1 354 ? 35.499 23.191 -8.085 1.00 51.53 354 THR A N 1
ATOM 2766 C CA . THR A 1 354 ? 36.861 22.708 -8.351 1.00 51.53 354 THR A CA 1
ATOM 2767 C C . THR A 1 354 ? 36.819 21.706 -9.496 1.00 51.53 354 THR A C 1
ATOM 2769 O O . THR A 1 354 ? 36.240 20.624 -9.403 1.00 51.53 354 THR A O 1
ATOM 2772 N N . GLY A 1 355 ? 37.405 22.119 -10.620 1.00 45.94 355 GLY A N 1
ATOM 2773 C CA . GLY A 1 355 ? 37.693 21.266 -11.760 1.00 45.94 355 GLY A CA 1
ATOM 2774 C C . GLY A 1 355 ? 38.850 20.325 -11.434 1.00 45.94 355 GLY A C 1
ATOM 2775 O O . GLY A 1 355 ? 39.927 20.763 -11.040 1.00 45.94 355 GLY A O 1
ATOM 2776 N N . GLY A 1 356 ? 38.618 19.028 -11.610 1.00 48.41 356 GLY A N 1
ATOM 2777 C CA . GLY A 1 356 ? 39.648 17.997 -11.604 1.00 48.41 356 GLY A CA 1
ATOM 2778 C C . GLY A 1 356 ? 39.790 17.430 -13.007 1.00 48.41 356 GLY A C 1
ATOM 2779 O O . GLY A 1 356 ? 39.053 16.528 -13.388 1.00 48.41 356 GLY A O 1
ATOM 2780 N N . ASN A 1 357 ? 40.722 17.994 -13.769 1.00 55.41 357 ASN A N 1
ATOM 2781 C CA . ASN A 1 357 ? 41.218 17.464 -15.031 1.00 55.41 357 ASN A CA 1
ATOM 2782 C C . ASN A 1 357 ? 42.465 16.626 -14.717 1.00 55.41 357 ASN A C 1
ATOM 2784 O O . ASN A 1 357 ? 43.452 17.201 -14.262 1.00 55.41 357 ASN A O 1
ATOM 2788 N N . ARG A 1 358 ? 42.441 15.305 -14.932 1.00 49.34 358 ARG A N 1
ATOM 2789 C CA . ARG A 1 358 ? 43.651 14.478 -15.076 1.00 49.34 358 ARG A CA 1
ATOM 2790 C C . ARG A 1 358 ? 43.379 13.303 -16.019 1.00 49.34 358 ARG A C 1
ATOM 2792 O O . ARG A 1 358 ? 42.279 12.763 -16.038 1.00 49.34 358 ARG A O 1
ATOM 2799 N N . ARG A 1 359 ? 44.429 13.049 -16.799 1.00 57.75 359 ARG A N 1
ATOM 2800 C CA . ARG A 1 359 ? 44.613 12.142 -17.936 1.00 57.75 359 ARG A CA 1
ATOM 2801 C C . ARG A 1 359 ? 44.202 10.701 -17.686 1.00 57.75 359 ARG A C 1
ATOM 2803 O O . ARG A 1 359 ? 44.375 10.245 -16.535 1.00 57.75 359 ARG A O 1
#

Sequence (359 aa):
MGHDGRTKKSAMLAPCLVTPPIQRGPPHKVNIQHKDLLHGRFVMMRTSLARLCLCGLGCLSLFLHVGVVNAAPNKALKRALSLYDQLQFDKSLAQLNKLSQNLDLSREQRAKVYLYKGFCLFYLKGPAQASRMLRIALKLAPDSQAPPQTPPPLQKLLQTEYKKLYPKGHKRPKRRPPPDRRHTRRPPPKRRVIPVTLNVKVTTPVYPGTMIQLRGTCTPHPPGSTVKVMLRQKGKKAFLSYPLVWIGQRCEGNFKNPFPATYKQKGTIEYFLIAKDDQQQTLGRQYSSKKPGSIPLQIRTGGAGWVVPVVIGVVVVGAAAATTYFLLQEPPGIDVSININALSPQPLRTVGHTGGNRR

Radius of gyration: 39.17 Å; chains: 1; bounding box: 118×121×90 Å